Protein AF-A0A1Q4BBD6-F1 (afdb_monomer_lite)

Foldseek 3Di:
DEWEAEQQKIKDFDDDPRDTPWIWMFRFHFNCFFADPQQFTQHHHPLNQLLLVVLPHGHDGRDRDDPVSLLSSLLVSLVLVVQLVPPPDHDPSSCLRIPDPRTPCVDDDQAYEYAADLNCLLVVVDDDDPRTSSNSNSVSNNVVVVVVPHHYDYDPHHNCPQVCLQADKDKDKFALLADWPPLVLPWDFFAAEFEFDAPQADPAGDLQVLLVSLCVSCVVVVNNQQPDHHEYEDEHHDDPDPNSLLSNLNSLCNSNVNNVVVLAEHHYEYCDNCQNVSQCCNCPVVVRPHIYTGTYNDDDDHRWTKTWHRQDPVRNMTIIIIRRHPDDDDPDRDDDDDDDDDDDDDDDDDDDDDDDDD

Radius of gyration: 24.99 Å; chains: 1; bounding box: 58×49×68 Å

Sequence (358 aa):
MNVDIGGGTSKIAVCSAGEVVAMTAIDVGARIVSFDAQGKVVRLEEAGRRFATEVGFDLEIGTVLPEAQRVAMVEAMAGRLFEAMTKATLSPETAALLRLEPLRNDVAPACITFSGGVSEYVYGAQASAFGDLGPLLAQAILRRVEALGIPVERPEQGIRATVVGASQYTIQVSGATIFVAPMETLPLRNLPVIAPDLPLDDEELDRAAIAAAIKTALRRLDLHDGERAVALCYRWAGSATFRRL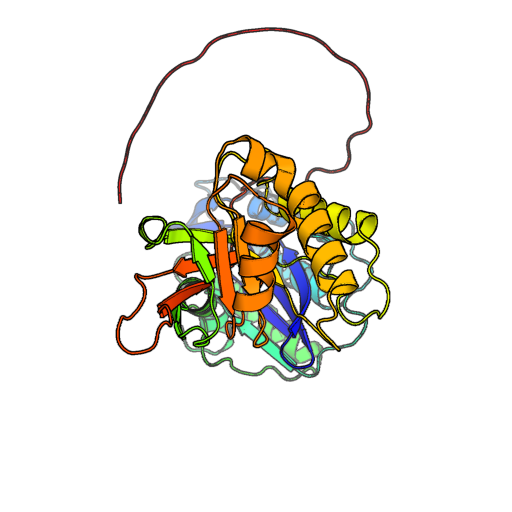DDFCLAVIDGLGAVTGHGHPVILVGEGDIGGLVGIHLREESKLANAVVSIDGIQLKEFDFIDIGAMLETSGAVPVVIKSLVFPTSTALGRANAPLNAPSDTSSLGNIGAKAVV

pLDDT: mean 85.69, std 19.35, range [20.7, 98.62]

Structure (mmCIF, N/CA/C/O backbone):
data_AF-A0A1Q4BBD6-F1
#
_entry.id   AF-A0A1Q4BBD6-F1
#
loop_
_atom_site.group_PDB
_atom_site.id
_atom_site.type_symbol
_atom_site.label_atom_id
_atom_site.label_alt_id
_atom_site.label_comp_id
_atom_site.label_asym_id
_atom_site.label_entity_id
_atom_site.label_seq_id
_atom_site.pdbx_PDB_ins_code
_atom_site.Cartn_x
_atom_site.Cartn_y
_atom_site.Cartn_z
_atom_site.occupancy
_atom_site.B_iso_or_equiv
_atom_site.auth_seq_id
_atom_site.auth_comp_id
_atom_site.auth_asym_id
_atom_site.auth_atom_id
_atom_site.pdbx_PDB_model_num
ATOM 1 N N . MET A 1 1 ? -16.718 2.504 -1.528 1.00 93.56 1 MET A N 1
ATOM 2 C CA . MET A 1 1 ? -15.780 2.909 -0.455 1.00 93.56 1 MET A CA 1
ATOM 3 C C . MET A 1 1 ? -15.536 1.702 0.423 1.00 93.56 1 MET A C 1
ATOM 5 O O . MET A 1 1 ? -16.511 1.082 0.815 1.00 93.56 1 MET A O 1
ATOM 9 N N . ASN A 1 2 ? -14.284 1.376 0.731 1.00 94.62 2 ASN A N 1
ATOM 10 C CA . ASN A 1 2 ? -13.955 0.336 1.700 1.00 94.62 2 ASN A CA 1
ATOM 11 C C . ASN A 1 2 ? -13.516 0.952 3.032 1.00 94.62 2 ASN A C 1
ATOM 13 O O . ASN A 1 2 ? -12.740 1.908 3.041 1.00 94.62 2 ASN A O 1
ATOM 17 N N . VAL A 1 3 ? -13.983 0.382 4.140 1.00 96.06 3 VAL A N 1
ATOM 18 C CA . VAL A 1 3 ? -13.626 0.768 5.507 1.00 96.06 3 VAL A CA 1
ATOM 19 C C . VAL A 1 3 ? -13.058 -0.457 6.225 1.00 96.06 3 VAL A C 1
ATOM 21 O O . VAL A 1 3 ? -13.794 -1.327 6.688 1.00 96.06 3 VAL A O 1
ATOM 24 N N . ASP A 1 4 ? -11.732 -0.540 6.303 1.00 94.38 4 ASP A N 1
ATOM 25 C CA . ASP A 1 4 ? -11.012 -1.613 6.991 1.00 94.38 4 ASP A CA 1
ATOM 26 C C . ASP A 1 4 ? -10.848 -1.280 8.473 1.00 94.38 4 ASP A C 1
ATOM 28 O O . ASP A 1 4 ? -10.048 -0.413 8.822 1.00 94.38 4 ASP A O 1
ATOM 32 N N . ILE A 1 5 ? -11.600 -1.950 9.346 1.00 95.25 5 ILE A N 1
ATOM 33 C CA . ILE A 1 5 ? -11.662 -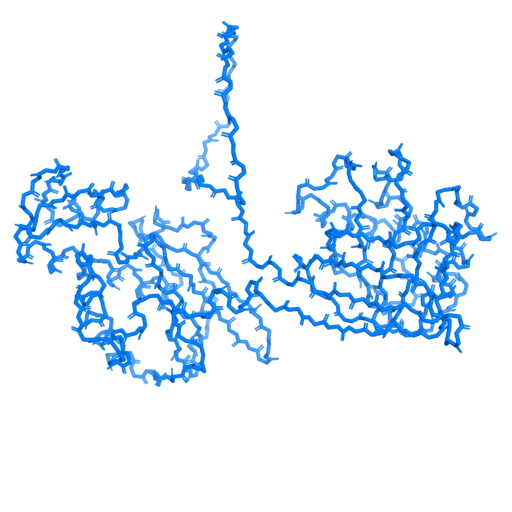1.649 10.779 1.00 95.25 5 ILE A CA 1
ATOM 34 C C . ILE A 1 5 ? -10.887 -2.712 11.556 1.00 95.25 5 ILE A C 1
ATOM 36 O O . ILE A 1 5 ? -11.363 -3.822 11.830 1.00 95.25 5 ILE A O 1
ATOM 40 N N . GLY A 1 6 ? -9.661 -2.345 11.923 1.00 89.06 6 GLY A N 1
ATOM 41 C CA . GLY A 1 6 ? -8.725 -3.202 12.633 1.00 89.06 6 GLY A CA 1
ATOM 42 C C . GLY A 1 6 ? -8.777 -3.059 14.155 1.00 89.06 6 GLY A C 1
ATOM 43 O O . GLY A 1 6 ? -9.727 -2.559 14.758 1.00 89.06 6 GLY A O 1
ATOM 44 N N . GLY A 1 7 ? -7.699 -3.517 14.798 1.00 87.75 7 GLY A N 1
ATOM 45 C CA . GLY A 1 7 ? -7.543 -3.445 16.251 1.00 87.75 7 GLY A CA 1
ATOM 46 C C . GLY A 1 7 ? -7.314 -2.020 16.762 1.00 87.75 7 GLY A C 1
ATOM 47 O O . GLY A 1 7 ? -8.036 -1.575 17.641 1.00 87.75 7 GLY A O 1
ATOM 48 N N . GLY A 1 8 ? -6.331 -1.298 16.225 1.00 86.62 8 GLY A N 1
ATOM 49 C CA . GLY A 1 8 ? -5.996 0.055 16.702 1.00 86.62 8 GLY A CA 1
ATOM 50 C C . GLY A 1 8 ? -6.454 1.193 15.790 1.00 86.62 8 GLY A C 1
ATOM 51 O O . GLY A 1 8 ? -6.530 2.332 16.226 1.00 86.62 8 GLY A O 1
ATOM 52 N N . THR A 1 9 ? -6.725 0.897 14.519 1.00 89.56 9 THR A N 1
ATOM 53 C CA . THR A 1 9 ? -6.999 1.901 13.483 1.00 89.56 9 THR A CA 1
ATOM 54 C C . THR A 1 9 ? -8.004 1.384 12.471 1.00 89.56 9 THR A C 1
ATOM 56 O O . THR A 1 9 ? -8.099 0.173 12.250 1.00 89.56 9 THR A O 1
ATOM 59 N N . SER A 1 10 ? -8.668 2.324 11.805 1.00 94.75 10 SER A N 1
ATOM 60 C CA . SER A 1 10 ? -9.509 2.086 10.642 1.00 94.75 10 SER A CA 1
ATOM 61 C C . SER A 1 10 ? -8.900 2.768 9.423 1.00 94.75 10 SER A C 1
ATOM 63 O O . SER A 1 10 ? -8.431 3.902 9.528 1.00 94.75 10 SER A O 1
ATOM 65 N N . LYS A 1 11 ? -8.877 2.090 8.276 1.00 94.50 11 LYS A N 1
ATOM 66 C CA . LYS A 1 11 ? -8.448 2.663 6.994 1.00 94.50 11 LYS A CA 1
ATOM 67 C C . LYS A 1 11 ? -9.672 2.851 6.121 1.00 94.50 11 LYS A C 1
ATOM 69 O O . LYS A 1 11 ? -10.499 1.950 6.024 1.00 94.50 11 LYS A O 1
ATOM 74 N N . ILE A 1 12 ? -9.777 4.009 5.489 1.00 94.75 12 ILE A N 1
ATOM 75 C CA . ILE A 1 12 ? -10.885 4.338 4.598 1.00 94.75 12 ILE A CA 1
ATOM 76 C C . ILE A 1 12 ? -10.293 4.555 3.214 1.00 94.75 12 ILE A C 1
ATOM 78 O O . ILE A 1 12 ? -9.389 5.373 3.065 1.00 94.75 12 ILE A O 1
ATOM 82 N N . ALA A 1 13 ? -10.794 3.830 2.220 1.00 92.12 13 ALA A N 1
ATOM 83 C CA . ALA A 1 13 ? -10.365 3.933 0.833 1.00 92.12 13 ALA A CA 1
ATOM 84 C C . ALA A 1 13 ? -11.566 4.177 -0.087 1.00 92.12 13 ALA A C 1
ATOM 86 O O . ALA A 1 13 ? -12.580 3.470 -0.038 1.00 92.12 13 ALA A O 1
ATOM 87 N N . VAL A 1 14 ? -11.449 5.171 -0.961 1.00 91.44 14 VAL A N 1
ATOM 88 C CA . VAL A 1 14 ? -12.398 5.426 -2.045 1.00 91.44 14 VAL A CA 1
ATOM 89 C C . VAL A 1 14 ? -11.811 4.835 -3.313 1.00 91.44 14 VAL A C 1
ATOM 91 O O . VAL A 1 14 ? -10.686 5.148 -3.692 1.00 91.44 14 VAL A O 1
ATOM 94 N N . CYS A 1 15 ? -12.575 3.950 -3.945 1.00 87.00 15 CYS A N 1
ATOM 95 C CA . CYS A 1 15 ? -12.187 3.297 -5.185 1.00 87.00 15 CYS A CA 1
ATOM 96 C C . CYS A 1 15 ? -13.113 3.764 -6.306 1.00 87.00 15 CYS A C 1
ATOM 98 O O . CYS A 1 15 ? -14.330 3.811 -6.108 1.00 87.00 15 CYS A O 1
ATOM 100 N N . SER A 1 16 ? -12.544 4.084 -7.465 1.00 85.06 16 SER A N 1
ATOM 101 C CA . SER A 1 16 ? -13.274 4.446 -8.679 1.00 85.06 16 SER A CA 1
ATOM 102 C C . SER A 1 16 ? -12.600 3.787 -9.878 1.00 85.06 16 SER A C 1
ATOM 104 O O . SER A 1 16 ? -11.381 3.837 -9.997 1.00 85.06 16 SER A O 1
ATOM 106 N N . ALA A 1 17 ? -13.385 3.135 -10.739 1.00 81.75 17 ALA A N 1
ATOM 107 C CA . ALA A 1 17 ? -12.895 2.449 -11.942 1.00 81.75 17 ALA A CA 1
ATOM 108 C C . ALA A 1 17 ? -11.720 1.466 -11.707 1.00 81.75 17 ALA A C 1
ATOM 110 O O . ALA A 1 17 ? -10.860 1.313 -12.564 1.00 81.75 17 ALA A O 1
ATOM 111 N N . GLY A 1 18 ? -11.695 0.785 -10.556 1.00 73.44 18 GLY A N 1
ATOM 112 C CA . GLY A 1 18 ? -10.648 -0.187 -10.207 1.00 73.44 18 GLY A CA 1
ATOM 113 C C . GLY A 1 18 ? -9.424 0.401 -9.498 1.00 73.44 18 GLY A C 1
ATOM 114 O O . GLY A 1 18 ? -8.609 -0.365 -8.991 1.00 73.44 18 GLY A O 1
ATOM 115 N N . GLU A 1 19 ? -9.335 1.726 -9.374 1.00 72.38 19 GLU A N 1
ATOM 116 C CA . GLU A 1 19 ? -8.209 2.415 -8.740 1.00 72.38 19 GLU A CA 1
ATOM 117 C C . GLU A 1 19 ? -8.595 3.051 -7.402 1.00 72.38 19 GLU A C 1
ATOM 119 O O . GLU A 1 19 ? -9.736 3.482 -7.200 1.00 72.38 19 GLU A O 1
ATOM 124 N N . VAL A 1 20 ? -7.635 3.132 -6.475 1.00 82.81 20 VAL A N 1
ATOM 125 C CA . VAL A 1 20 ? -7.793 3.866 -5.211 1.00 82.81 20 VAL A CA 1
ATOM 126 C C . VAL A 1 20 ? -7.541 5.346 -5.482 1.00 82.81 20 VAL A C 1
ATOM 128 O O . VAL A 1 20 ? -6.416 5.749 -5.749 1.00 82.81 20 VAL A O 1
ATOM 131 N N . VAL A 1 21 ? -8.591 6.162 -5.400 1.00 85.50 21 VAL A N 1
ATOM 132 C CA . VAL A 1 21 ? -8.531 7.598 -5.737 1.00 85.50 21 VAL A CA 1
ATOM 133 C C . VAL A 1 21 ? -8.370 8.501 -4.515 1.00 85.50 21 VAL A C 1
ATOM 135 O O . VAL A 1 21 ? -7.955 9.649 -4.643 1.00 85.50 21 VAL A O 1
ATOM 138 N N . ALA A 1 22 ? -8.696 7.999 -3.324 1.00 86.88 22 ALA A N 1
ATOM 139 C CA . ALA A 1 22 ? -8.462 8.690 -2.062 1.00 86.88 22 ALA A CA 1
ATOM 140 C C . ALA A 1 22 ? -8.359 7.680 -0.918 1.00 86.88 22 ALA A C 1
ATOM 142 O O . ALA A 1 22 ? -9.040 6.651 -0.922 1.00 86.88 22 ALA A O 1
ATOM 143 N N . MET A 1 23 ? -7.548 7.993 0.089 1.00 92.38 23 MET A N 1
ATOM 144 C CA . MET A 1 23 ? -7.446 7.181 1.295 1.00 92.38 23 MET A CA 1
ATOM 145 C C . MET A 1 23 ? -7.118 8.019 2.525 1.00 92.38 23 MET A C 1
ATOM 147 O O . MET A 1 23 ? -6.455 9.046 2.430 1.00 92.38 23 MET A O 1
ATOM 151 N N . THR A 1 24 ? -7.555 7.549 3.687 1.00 91.44 24 THR A N 1
ATOM 152 C CA . THR A 1 24 ? -7.102 8.061 4.980 1.00 91.44 24 THR A CA 1
ATOM 153 C C . THR A 1 24 ? -7.061 6.938 6.014 1.00 91.44 24 THR A C 1
ATOM 155 O O . THR A 1 24 ? -7.516 5.815 5.770 1.00 91.44 24 THR A O 1
ATOM 158 N N . ALA A 1 25 ? -6.515 7.229 7.188 1.00 92.38 25 ALA A N 1
ATOM 159 C CA . ALA A 1 25 ? -6.500 6.318 8.319 1.00 92.38 25 ALA A CA 1
ATOM 160 C C . ALA A 1 25 ? -6.805 7.085 9.605 1.00 92.38 25 ALA A C 1
ATOM 162 O O . ALA A 1 25 ? -6.307 8.191 9.793 1.00 92.38 25 ALA A O 1
ATOM 163 N N . ILE A 1 26 ? -7.597 6.484 10.489 1.00 95.06 26 ILE A N 1
ATOM 164 C CA . ILE A 1 26 ? -8.052 7.083 11.747 1.00 95.06 26 ILE A CA 1
ATOM 165 C C . ILE A 1 26 ? -7.815 6.123 12.918 1.00 95.06 26 ILE A C 1
ATOM 167 O O . ILE A 1 26 ? -7.971 4.908 12.773 1.00 95.06 26 ILE A O 1
ATOM 171 N N . ASP A 1 27 ? -7.458 6.656 14.086 1.00 93.88 27 ASP A N 1
ATOM 172 C CA . ASP A 1 27 ? -7.258 5.925 15.347 1.00 93.88 27 ASP A CA 1
ATOM 173 C C . ASP A 1 27 ? -8.579 5.464 15.997 1.00 93.88 27 ASP A C 1
ATOM 175 O O . ASP A 1 27 ? -8.893 5.751 17.150 1.00 93.88 27 ASP A O 1
ATOM 179 N N . VAL A 1 28 ? -9.378 4.720 15.233 1.00 96.44 28 VAL A N 1
ATOM 180 C CA . VAL A 1 28 ? -10.589 4.031 15.690 1.00 96.44 28 VAL A CA 1
ATOM 181 C C . VAL A 1 28 ? -10.421 2.544 15.410 1.00 96.44 28 VAL A C 1
ATOM 183 O O . VAL A 1 28 ? -10.215 2.152 14.265 1.00 96.44 28 VAL A O 1
ATOM 186 N N . GLY A 1 29 ? -10.530 1.696 16.429 1.00 94.62 29 GLY A N 1
ATOM 187 C CA . GLY A 1 29 ? -10.436 0.247 16.262 1.00 94.62 29 GLY A CA 1
ATOM 188 C C . GLY A 1 29 ? -10.961 -0.519 17.473 1.00 94.62 29 GLY A C 1
ATOM 189 O O . GLY A 1 29 ? -11.183 0.058 18.534 1.00 94.62 29 GLY A O 1
ATOM 190 N N . ALA A 1 30 ? -11.165 -1.828 17.323 1.00 93.75 30 ALA A N 1
ATOM 191 C CA . ALA A 1 30 ? -11.768 -2.669 18.365 1.00 93.75 30 ALA A CA 1
ATOM 192 C C . ALA A 1 30 ? -10.931 -2.779 19.648 1.00 93.75 30 ALA A C 1
ATOM 194 O O . ALA A 1 30 ? -11.474 -2.879 20.742 1.00 93.75 30 ALA A O 1
ATOM 195 N N . ARG A 1 31 ? -9.605 -2.792 19.510 1.00 93.31 31 ARG A N 1
ATOM 196 C CA . ARG A 1 31 ? -8.625 -3.104 20.561 1.00 93.31 31 ARG A CA 1
ATOM 197 C C . ARG A 1 31 ? -7.897 -1.877 21.095 1.00 93.31 31 ARG A C 1
ATOM 199 O O . ARG A 1 31 ? -6.892 -2.033 21.784 1.00 93.31 31 ARG A O 1
ATOM 206 N N . ILE A 1 32 ? -8.409 -0.672 20.832 1.00 92.88 32 ILE A N 1
ATOM 207 C CA . ILE A 1 32 ? -7.916 0.531 21.521 1.00 92.88 32 ILE A CA 1
ATOM 208 C C . ILE A 1 32 ? -8.132 0.437 23.042 1.00 92.88 32 ILE A C 1
ATOM 210 O O . ILE A 1 32 ? -7.406 1.060 23.811 1.00 92.88 32 ILE A O 1
ATOM 214 N N . VAL A 1 33 ? -9.084 -0.403 23.466 1.00 94.88 33 VAL A N 1
ATOM 215 C CA . VAL A 1 33 ? -9.217 -0.929 24.826 1.00 94.88 33 VAL A CA 1
ATOM 216 C C . VAL A 1 33 ? -9.411 -2.445 24.734 1.00 94.88 33 VAL A C 1
ATOM 218 O O . VAL A 1 33 ? -10.154 -2.925 23.878 1.00 94.88 33 VAL A O 1
ATOM 221 N N . SER A 1 34 ? -8.743 -3.217 25.589 1.00 94.06 34 SER A N 1
ATOM 222 C CA . SER A 1 34 ? -8.975 -4.664 25.733 1.00 94.06 34 SER A CA 1
ATOM 223 C C . SER A 1 34 ? -9.177 -5.035 27.197 1.00 94.06 34 SER A C 1
ATOM 225 O O . SER A 1 34 ? -8.607 -4.395 28.083 1.00 94.06 34 SER A O 1
ATOM 227 N N . PHE A 1 35 ? -9.959 -6.082 27.439 1.00 94.56 35 PHE A N 1
ATOM 228 C CA . PHE A 1 35 ? -10.423 -6.512 28.750 1.00 94.56 35 PHE A CA 1
ATOM 229 C C . PHE A 1 35 ? -10.010 -7.952 29.065 1.00 94.56 35 PHE A C 1
ATOM 231 O O . PHE A 1 35 ? -9.925 -8.790 28.166 1.00 94.56 35 PHE A O 1
ATOM 238 N N . ASP A 1 36 ? -9.805 -8.253 30.346 1.00 92.75 36 ASP A N 1
ATOM 239 C CA . ASP A 1 36 ? -9.768 -9.632 30.835 1.00 92.75 36 ASP A CA 1
ATOM 240 C C . ASP A 1 36 ? -11.181 -10.236 30.967 1.00 92.75 36 ASP A C 1
ATOM 242 O O . ASP A 1 36 ? -12.201 -9.594 30.694 1.00 92.75 36 ASP A O 1
ATOM 246 N N . ALA A 1 37 ? -11.248 -11.492 31.417 1.00 88.81 37 ALA A N 1
ATOM 247 C CA . ALA A 1 37 ? -12.504 -12.208 31.639 1.00 88.81 37 ALA A CA 1
ATOM 248 C C . ALA A 1 37 ? -13.388 -11.577 32.736 1.00 88.81 37 ALA A C 1
ATOM 250 O O . ALA A 1 37 ? -14.585 -11.848 32.788 1.00 88.81 37 ALA A O 1
ATOM 251 N N . GLN A 1 38 ? -12.817 -10.741 33.607 1.00 87.25 38 GLN A N 1
ATOM 252 C CA . GLN A 1 38 ? -13.513 -10.012 34.667 1.00 87.25 38 GLN A CA 1
ATOM 253 C C . GLN A 1 38 ? -13.918 -8.596 34.221 1.00 87.25 38 GLN A C 1
ATOM 255 O O . GLN A 1 38 ? -14.507 -7.847 35.001 1.00 87.25 38 GLN A O 1
ATOM 260 N N . GLY A 1 39 ? -13.627 -8.218 32.972 1.00 88.06 39 GLY A N 1
ATOM 261 C CA . GLY A 1 39 ? -13.950 -6.910 32.418 1.00 88.06 39 GLY A CA 1
ATOM 262 C C . GLY A 1 39 ? -12.990 -5.795 32.835 1.00 88.06 39 GLY A C 1
ATOM 263 O O . GLY A 1 39 ? -13.329 -4.625 32.635 1.00 88.06 39 GLY A O 1
ATOM 264 N N . LYS A 1 40 ? -11.820 -6.122 33.399 1.00 94.19 40 LYS A N 1
ATOM 265 C CA . LYS A 1 40 ? -10.774 -5.138 33.694 1.00 94.19 40 LYS A CA 1
ATOM 266 C C . LYS A 1 40 ? -9.973 -4.814 32.453 1.00 94.19 40 LYS A C 1
ATOM 268 O O . LYS A 1 40 ? -9.628 -5.705 31.686 1.00 94.19 40 LYS A O 1
ATOM 273 N N . VAL A 1 41 ? -9.625 -3.545 32.289 1.00 96.56 41 VAL A N 1
ATOM 274 C CA . VAL A 1 41 ? -8.764 -3.074 31.207 1.00 96.56 41 VAL A CA 1
ATOM 275 C C . VAL A 1 41 ? -7.372 -3.687 31.357 1.00 96.56 41 VAL A C 1
ATOM 277 O O . VAL A 1 41 ? -6.686 -3.433 32.341 1.00 96.56 41 VAL A O 1
ATOM 280 N N . VAL A 1 42 ? -6.934 -4.465 30.372 1.00 95.31 42 VAL A N 1
ATOM 281 C CA . VAL A 1 42 ? -5.580 -5.053 30.316 1.00 95.31 42 VAL A CA 1
ATOM 282 C C . VAL A 1 42 ? -4.696 -4.388 29.269 1.00 95.31 42 VAL A C 1
ATOM 284 O O . VAL A 1 42 ? -3.473 -4.446 29.356 1.00 95.31 42 VAL A O 1
ATOM 287 N N . ARG A 1 43 ? -5.313 -3.734 28.284 1.00 93.44 43 ARG A N 1
ATOM 288 C CA . ARG A 1 43 ? -4.630 -2.951 27.259 1.00 93.44 43 ARG A CA 1
ATOM 289 C C . ARG A 1 43 ? -5.407 -1.671 27.018 1.00 93.44 43 ARG A C 1
ATOM 291 O O . ARG A 1 43 ? -6.632 -1.706 26.915 1.00 93.44 43 ARG A O 1
ATOM 298 N N . LEU A 1 44 ? -4.680 -0.569 26.912 1.00 94.25 44 LEU A N 1
ATOM 299 C CA . LEU A 1 44 ? -5.235 0.750 26.676 1.00 94.25 44 LEU A CA 1
ATOM 300 C C . LEU A 1 44 ? -4.289 1.536 25.773 1.00 94.25 44 LEU A C 1
ATOM 302 O O . LEU A 1 44 ? -3.175 1.860 26.178 1.00 94.25 44 LEU A O 1
ATOM 306 N N . GLU A 1 45 ? -4.740 1.803 24.555 1.00 91.31 45 GLU A N 1
ATOM 307 C CA . GLU A 1 45 ? -4.061 2.683 23.607 1.00 91.31 45 GLU A CA 1
ATOM 308 C C . GLU A 1 45 ? -4.367 4.151 23.924 1.00 91.31 45 GLU A C 1
ATOM 310 O O . GLU A 1 45 ? -5.376 4.469 24.561 1.00 91.31 45 GLU A O 1
ATOM 315 N N . GLU A 1 46 ? -3.546 5.060 23.403 1.00 90.19 46 GLU A N 1
ATOM 316 C CA . GLU A 1 46 ? -3.730 6.504 23.596 1.00 90.19 46 GLU A CA 1
ATOM 317 C C . GLU A 1 46 ? -5.087 6.998 23.075 1.00 90.19 46 GLU A C 1
ATOM 319 O O . GLU A 1 46 ? -5.787 7.759 23.742 1.00 90.19 46 GLU A O 1
ATOM 324 N N . ALA A 1 47 ? -5.525 6.481 21.925 1.00 90.44 47 ALA A N 1
ATOM 325 C CA . ALA A 1 47 ? -6.852 6.767 21.390 1.00 90.44 47 ALA A CA 1
ATOM 326 C C . ALA A 1 47 ? -7.969 6.353 22.363 1.00 90.44 47 ALA A C 1
ATOM 328 O O . ALA A 1 47 ? -8.948 7.076 22.525 1.00 90.44 47 ALA A O 1
ATOM 329 N N . GLY A 1 48 ? -7.802 5.226 23.064 1.00 93.44 48 GLY A N 1
ATOM 330 C CA . GLY A 1 48 ? -8.745 4.772 24.084 1.00 93.44 48 GLY A CA 1
ATOM 331 C C . GLY A 1 48 ? -8.834 5.738 25.268 1.00 93.44 48 GLY A C 1
ATOM 332 O O . GLY A 1 48 ? -9.938 6.026 25.725 1.00 93.44 48 GLY A O 1
ATOM 333 N N . ARG A 1 49 ? -7.699 6.293 25.721 1.00 94.81 49 ARG A N 1
ATOM 334 C CA . ARG A 1 49 ? -7.674 7.335 26.767 1.00 94.81 49 ARG A CA 1
ATOM 335 C C . ARG A 1 49 ? -8.417 8.578 26.314 1.00 94.81 49 ARG A C 1
ATOM 337 O O . ARG A 1 49 ? -9.289 9.068 27.018 1.00 94.81 49 ARG A O 1
ATOM 344 N N . ARG A 1 50 ? -8.123 9.034 25.101 1.00 94.44 50 ARG A N 1
ATOM 345 C CA . ARG A 1 50 ? -8.761 10.208 24.517 1.00 94.44 50 ARG A CA 1
ATOM 346 C C . ARG A 1 50 ? -10.276 10.061 24.408 1.00 94.44 50 ARG A C 1
ATOM 348 O O . ARG A 1 50 ? -10.988 10.982 24.792 1.00 94.44 50 ARG A O 1
ATOM 355 N N . PHE A 1 51 ? -10.766 8.918 23.925 1.00 96.94 51 PHE A N 1
ATOM 356 C CA . PHE A 1 51 ? -12.206 8.666 23.851 1.00 96.94 51 PHE A CA 1
ATOM 357 C C . PHE A 1 51 ? -12.858 8.606 25.229 1.00 96.94 51 PHE A C 1
ATOM 359 O O . PHE A 1 51 ? -13.977 9.085 25.366 1.00 96.94 51 PHE A O 1
ATOM 366 N N . ALA A 1 52 ? -12.179 8.061 26.242 1.00 95.75 52 ALA A N 1
ATOM 367 C CA . ALA A 1 52 ? -12.670 8.079 27.618 1.00 95.75 52 ALA A CA 1
ATOM 368 C C . ALA A 1 52 ? -12.809 9.521 28.138 1.00 95.75 52 ALA A C 1
ATOM 370 O O . ALA A 1 52 ? -13.883 9.911 28.602 1.00 95.75 52 ALA A O 1
ATOM 371 N N . THR A 1 53 ? -11.765 10.340 27.970 1.00 95.19 53 THR A N 1
ATOM 372 C CA . THR A 1 53 ? -11.779 11.750 28.380 1.00 95.19 53 THR A CA 1
ATOM 373 C C . THR A 1 53 ? -12.854 12.541 27.633 1.00 95.19 53 THR A C 1
ATOM 375 O O . THR A 1 53 ? -13.563 13.333 28.249 1.00 95.19 53 THR A O 1
ATOM 378 N N . GLU A 1 54 ? -13.037 12.295 26.330 1.00 94.38 54 GLU A N 1
ATOM 379 C CA . GLU A 1 54 ? -14.086 12.924 25.512 1.00 94.38 54 GLU A CA 1
ATOM 380 C C . GLU A 1 54 ? -15.491 12.661 26.070 1.00 94.38 54 GLU A C 1
ATOM 382 O O . GLU A 1 54 ? -16.332 13.560 26.073 1.00 94.38 54 GLU A O 1
ATOM 387 N N . VAL A 1 55 ? -15.743 11.455 26.585 1.00 95.62 55 VAL A N 1
ATOM 388 C CA . VAL A 1 55 ? -17.038 11.092 27.181 1.00 95.62 55 VAL A CA 1
ATOM 389 C C . VAL A 1 55 ? -17.108 11.347 28.694 1.00 95.62 55 VAL A C 1
ATOM 391 O O . VAL A 1 55 ? -18.107 11.005 29.328 1.00 95.62 55 VAL A O 1
ATOM 394 N N . GLY A 1 56 ? -16.084 11.983 29.272 1.00 95.00 56 GLY A N 1
ATOM 395 C CA . GLY A 1 56 ? -16.117 12.547 30.621 1.00 95.00 56 GLY A CA 1
ATOM 396 C C . GLY A 1 56 ? -15.569 11.660 31.738 1.00 95.00 56 GLY A C 1
ATOM 397 O O . GLY A 1 56 ? -15.981 11.833 32.885 1.00 95.00 56 GLY A O 1
ATOM 398 N N . PHE A 1 57 ? -14.669 10.716 31.447 1.00 94.88 57 PHE A N 1
ATOM 399 C CA . PHE A 1 57 ? -13.972 9.964 32.495 1.00 94.88 57 PHE A CA 1
ATOM 400 C C . PHE A 1 57 ? -12.533 9.602 32.125 1.00 94.88 57 PHE A C 1
ATOM 402 O O . PHE A 1 57 ? -12.173 9.510 30.957 1.00 94.88 57 PHE A O 1
ATOM 409 N N . ASP A 1 58 ? -11.717 9.330 33.140 1.00 93.75 58 ASP A N 1
ATOM 410 C CA . ASP A 1 58 ? -10.357 8.841 32.946 1.00 93.75 58 ASP A CA 1
ATOM 411 C C . ASP A 1 58 ? -10.325 7.314 32.982 1.00 93.75 58 ASP A C 1
ATOM 413 O O . ASP A 1 58 ? -10.972 6.674 33.817 1.00 93.75 58 ASP A O 1
ATOM 417 N N . LEU A 1 59 ? -9.572 6.721 32.056 1.00 93.50 59 LEU A N 1
ATOM 418 C CA . LEU A 1 59 ? -9.434 5.275 31.935 1.00 93.50 59 LEU A CA 1
ATOM 419 C C . LEU A 1 59 ? -7.999 4.848 32.231 1.00 93.50 59 LEU A C 1
ATOM 421 O O . LEU A 1 59 ? -7.043 5.360 31.647 1.00 93.50 59 LEU A O 1
ATOM 425 N N . GLU A 1 60 ? -7.855 3.856 33.105 1.00 94.56 60 GLU A N 1
ATOM 426 C CA . GLU A 1 60 ? -6.563 3.296 33.493 1.00 94.56 60 GLU A CA 1
ATOM 427 C C . GLU A 1 60 ? -6.549 1.771 33.380 1.00 94.56 60 GLU A C 1
ATOM 429 O O . GLU A 1 60 ? -7.570 1.094 33.531 1.00 94.56 60 GLU A O 1
ATOM 434 N N . ILE A 1 61 ? -5.363 1.216 33.131 1.00 95.38 61 ILE A N 1
ATOM 435 C CA . ILE A 1 61 ? -5.155 -0.234 33.119 1.00 95.38 61 ILE A CA 1
ATOM 436 C C . ILE A 1 61 ? -5.433 -0.787 34.524 1.00 95.38 61 ILE A C 1
ATOM 438 O O . ILE A 1 61 ? -5.027 -0.211 35.528 1.00 95.38 61 ILE A O 1
ATOM 442 N N . GLY A 1 62 ? -6.129 -1.920 34.592 1.00 94.31 62 GLY A N 1
ATOM 443 C CA . GLY A 1 62 ? -6.534 -2.596 35.825 1.00 94.31 62 GLY A CA 1
ATOM 444 C C . GLY A 1 62 ? -7.917 -2.193 36.344 1.00 94.31 62 GLY A C 1
ATOM 445 O O . GLY A 1 62 ? -8.460 -2.883 37.212 1.00 94.31 62 GLY A O 1
ATOM 446 N N . THR A 1 63 ? -8.514 -1.129 35.801 1.00 93.56 63 THR A N 1
ATOM 447 C CA . THR A 1 63 ? -9.867 -0.684 36.167 1.00 93.56 63 THR A CA 1
ATOM 448 C C . THR A 1 63 ? -10.938 -1.511 35.458 1.00 93.56 63 THR A C 1
ATOM 450 O O . THR A 1 63 ? -10.751 -1.950 34.324 1.00 93.56 63 THR A O 1
ATOM 453 N N . VAL A 1 64 ? -12.071 -1.750 36.124 1.00 93.62 64 VAL A N 1
ATOM 454 C CA . VAL A 1 64 ? -13.251 -2.341 35.476 1.00 93.62 64 VAL A CA 1
ATOM 455 C C . VAL A 1 64 ? -13.982 -1.227 34.746 1.00 93.62 64 VAL A C 1
ATOM 457 O O . VAL A 1 64 ? -14.417 -0.275 35.386 1.00 93.62 64 VAL A O 1
ATOM 460 N N . LEU A 1 65 ? -14.150 -1.367 33.431 1.00 92.31 65 LEU A N 1
ATOM 461 C CA . LEU A 1 65 ? -14.914 -0.412 32.634 1.00 92.31 65 LEU A CA 1
ATOM 462 C C . LEU A 1 65 ? -16.389 -0.850 32.579 1.00 92.31 65 LEU A C 1
ATOM 464 O O . LEU A 1 65 ? -16.668 -1.885 31.958 1.00 92.31 65 LEU A O 1
ATOM 468 N N . PRO A 1 66 ? -17.335 -0.115 33.195 1.00 92.44 66 PRO A N 1
ATOM 469 C CA . PRO A 1 66 ? -18.761 -0.417 33.141 1.00 92.44 66 PRO A CA 1
ATOM 470 C C . PRO A 1 66 ? -19.307 -0.374 31.714 1.00 92.44 66 PRO A C 1
ATOM 472 O O . PRO A 1 66 ? -18.859 0.412 30.881 1.00 92.44 66 PRO A O 1
ATOM 475 N N . GLU A 1 67 ? -20.330 -1.179 31.439 1.00 91.38 67 GLU A N 1
ATOM 476 C CA . GLU A 1 67 ? -20.921 -1.299 30.102 1.00 91.38 67 GLU A CA 1
ATOM 477 C C . GLU A 1 67 ? -21.422 0.039 29.539 1.00 91.38 67 GLU A C 1
ATOM 479 O O . GLU A 1 67 ? -21.123 0.367 28.395 1.00 91.38 67 GLU A O 1
ATOM 484 N N . ALA A 1 68 ? -22.088 0.862 30.355 1.00 93.94 68 ALA A N 1
ATOM 485 C CA . ALA A 1 68 ? -22.568 2.180 29.932 1.00 93.94 68 ALA A CA 1
ATOM 486 C C . ALA A 1 68 ? -21.431 3.095 29.437 1.00 93.94 68 ALA A C 1
ATOM 488 O O . ALA A 1 68 ? -21.586 3.801 28.442 1.00 93.94 68 ALA A O 1
ATOM 489 N N . GLN A 1 69 ? -20.266 3.039 30.092 1.00 95.50 69 GLN A N 1
ATOM 490 C CA . GLN A 1 69 ? -19.081 3.788 29.676 1.00 95.50 69 GLN A CA 1
ATOM 491 C C . GLN A 1 69 ? -18.478 3.223 28.383 1.00 95.50 69 GLN A C 1
ATOM 493 O O . GLN A 1 69 ? -18.094 3.996 27.508 1.00 95.50 69 GLN A O 1
ATOM 498 N N . ARG A 1 70 ? -18.471 1.891 28.202 1.00 94.94 70 ARG A N 1
ATOM 499 C CA . ARG A 1 70 ? -18.055 1.261 26.931 1.00 94.94 70 ARG A CA 1
ATOM 500 C C . ARG A 1 70 ? -18.929 1.720 25.771 1.00 94.94 70 ARG A C 1
ATOM 502 O O . ARG A 1 70 ? -18.404 2.070 24.720 1.00 94.94 70 ARG A O 1
ATOM 509 N N . VAL A 1 71 ? -20.248 1.726 25.968 1.00 95.94 71 VAL A N 1
ATOM 510 C CA . VAL A 1 71 ? -21.209 2.173 24.953 1.00 95.94 71 VAL A CA 1
ATOM 511 C C . VAL A 1 71 ? -20.975 3.643 24.613 1.00 95.94 71 VAL A C 1
ATOM 513 O O . VAL A 1 71 ? -20.862 3.963 23.435 1.00 95.94 71 VAL A O 1
ATOM 516 N N . ALA A 1 72 ? -20.821 4.520 25.610 1.00 97.12 72 ALA A N 1
ATOM 517 C CA . ALA A 1 72 ? -20.544 5.938 25.374 1.00 97.12 72 ALA A CA 1
ATOM 518 C C . ALA A 1 72 ? -19.263 6.154 24.547 1.00 97.12 72 ALA A C 1
ATOM 520 O O . ALA A 1 72 ? -19.293 6.876 23.550 1.00 97.12 72 ALA A O 1
ATOM 521 N N . MET A 1 73 ? -18.163 5.478 24.905 1.00 96.81 73 MET A N 1
ATOM 522 C CA . MET A 1 73 ? -16.912 5.539 24.137 1.00 96.81 73 MET A CA 1
ATOM 523 C C . MET A 1 73 ? -17.111 5.073 22.694 1.00 96.81 73 MET A C 1
ATOM 525 O O . MET A 1 73 ? -16.678 5.736 21.758 1.00 96.81 73 MET A O 1
ATOM 529 N N . VAL A 1 74 ? -17.787 3.941 22.503 1.00 97.31 74 VAL A N 1
ATOM 530 C CA . VAL A 1 74 ? -18.027 3.365 21.179 1.00 97.31 74 VAL A CA 1
ATOM 531 C C . VAL A 1 74 ? -18.905 4.267 20.306 1.00 97.31 74 VAL A C 1
ATOM 533 O O . VAL A 1 74 ? -18.659 4.389 19.107 1.00 97.31 74 VAL A O 1
ATOM 536 N N . GLU A 1 75 ? -19.903 4.929 20.886 1.00 97.44 75 GLU A N 1
ATOM 537 C CA . GLU A 1 75 ? -20.735 5.903 20.176 1.00 97.44 75 GLU A CA 1
ATOM 538 C C . GLU A 1 75 ? -19.916 7.113 19.701 1.00 97.44 75 GLU A C 1
ATOM 540 O O . GLU A 1 75 ? -20.087 7.557 18.559 1.00 97.44 75 GLU A O 1
ATOM 545 N N . ALA A 1 76 ? -18.983 7.601 20.527 1.00 97.56 76 ALA A N 1
ATOM 546 C CA . ALA A 1 76 ? -18.033 8.639 20.131 1.00 97.56 76 ALA A CA 1
ATOM 547 C C . ALA A 1 76 ? -17.104 8.139 19.011 1.00 97.56 76 ALA A C 1
ATOM 549 O O . ALA A 1 76 ? -17.014 8.774 17.961 1.00 97.56 76 ALA A O 1
ATOM 550 N N . MET A 1 77 ? -16.503 6.953 19.165 1.00 98.00 77 MET A N 1
ATOM 551 C CA . MET A 1 77 ? -15.645 6.319 18.153 1.00 98.00 77 MET A CA 1
ATOM 552 C C . MET A 1 77 ? -16.337 6.195 16.793 1.00 98.00 77 MET A C 1
ATOM 554 O O . MET A 1 77 ? -15.784 6.596 15.768 1.00 98.00 77 MET A O 1
ATOM 558 N N . ALA A 1 78 ? -17.562 5.665 16.778 1.00 97.75 78 ALA A N 1
ATOM 559 C CA . ALA A 1 78 ? -18.349 5.521 15.562 1.00 97.75 78 ALA A CA 1
ATOM 560 C C . ALA A 1 78 ? -18.720 6.892 14.972 1.00 97.75 78 ALA A C 1
ATOM 562 O O . ALA A 1 78 ? -18.701 7.060 13.757 1.00 97.75 78 ALA A O 1
ATOM 563 N N . GLY A 1 79 ? -18.997 7.898 15.809 1.00 97.12 79 GLY A N 1
ATOM 564 C CA . GLY A 1 79 ? -19.196 9.279 15.364 1.00 97.12 79 GLY A CA 1
ATOM 565 C C . GLY A 1 79 ? -17.983 9.845 14.619 1.00 97.12 79 GLY A C 1
ATOM 566 O O . GLY A 1 79 ? -18.136 10.349 13.507 1.00 97.12 79 GLY A O 1
ATOM 567 N N . ARG A 1 80 ? -16.777 9.698 15.187 1.00 97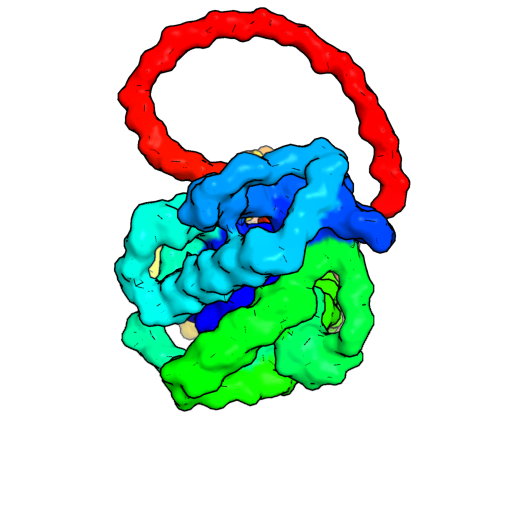.19 80 ARG A N 1
ATOM 568 C CA . ARG A 1 80 ? -15.521 10.168 14.572 1.00 97.19 80 ARG A CA 1
ATOM 569 C C . ARG A 1 80 ? -15.202 9.434 13.272 1.00 97.19 80 ARG A C 1
ATOM 571 O O . ARG A 1 80 ? -14.821 10.069 12.292 1.00 97.19 80 ARG A O 1
ATOM 578 N N . LEU A 1 81 ? -15.421 8.117 13.234 1.00 97.31 81 LEU A N 1
ATOM 579 C CA . LEU A 1 81 ? -15.255 7.319 12.018 1.00 97.31 81 LEU A CA 1
ATOM 580 C C . LEU A 1 81 ? -16.177 7.813 10.894 1.00 97.31 81 LEU A C 1
ATOM 582 O O . LEU A 1 81 ? -15.714 8.054 9.783 1.00 97.31 81 LEU A O 1
ATOM 586 N N . PHE A 1 82 ? -17.464 8.012 11.182 1.00 95.50 82 PHE A N 1
ATOM 587 C CA . PHE A 1 82 ? -18.428 8.466 10.179 1.00 95.50 82 PHE A CA 1
ATOM 588 C C . PHE A 1 82 ? -18.187 9.911 9.744 1.00 95.50 82 PHE A C 1
ATOM 590 O O . PHE A 1 82 ? -18.375 10.228 8.571 1.00 95.50 82 PHE A O 1
ATOM 597 N N . GLU A 1 83 ? -17.729 10.781 10.643 1.00 95.12 83 GLU A N 1
ATOM 598 C CA . GLU A 1 83 ? -17.296 12.124 10.266 1.00 95.12 83 GLU A CA 1
ATOM 599 C C . GLU A 1 83 ? -16.131 12.072 9.267 1.00 95.12 83 GLU A C 1
ATOM 601 O O . GLU A 1 83 ? -16.216 12.712 8.221 1.00 95.12 83 GLU A O 1
ATOM 606 N N . ALA A 1 84 ? -15.112 11.244 9.524 1.00 94.94 84 ALA A N 1
ATOM 607 C CA . ALA A 1 84 ? -13.992 11.038 8.602 1.00 94.94 84 ALA A CA 1
ATOM 608 C C . ALA A 1 84 ? -14.402 10.388 7.268 1.00 94.94 84 ALA A C 1
ATOM 610 O O . ALA A 1 84 ? -13.767 10.629 6.244 1.00 94.94 84 ALA A O 1
ATOM 611 N N . MET A 1 85 ? -15.461 9.574 7.264 1.00 93.81 85 MET A N 1
ATOM 612 C CA . MET A 1 85 ? -16.001 8.976 6.043 1.00 93.81 85 MET A CA 1
ATOM 613 C C . MET A 1 85 ? -16.801 9.969 5.198 1.00 93.81 85 MET A C 1
ATOM 615 O O . MET A 1 85 ? -16.824 9.828 3.982 1.00 93.81 85 MET A O 1
ATOM 619 N N . THR A 1 86 ? -17.510 10.925 5.804 1.00 90.44 86 THR A N 1
ATOM 620 C CA . THR A 1 86 ? -18.608 11.638 5.117 1.00 90.44 86 THR A CA 1
ATOM 621 C C . THR A 1 86 ? -18.440 13.147 5.010 1.00 90.44 86 THR A C 1
ATOM 623 O O . THR A 1 86 ? -19.097 13.752 4.165 1.00 90.44 86 THR A O 1
ATOM 626 N N . LYS A 1 87 ? -17.590 13.779 5.827 1.00 88.31 87 LYS A N 1
ATOM 627 C CA . LYS A 1 87 ? -17.443 15.239 5.829 1.00 88.31 87 LYS A CA 1
ATOM 628 C C . LYS A 1 87 ? -16.151 15.685 5.155 1.00 88.31 87 LYS A C 1
ATOM 630 O O . LYS A 1 87 ? -15.080 15.174 5.453 1.00 88.31 87 LYS A O 1
ATOM 635 N N . ALA A 1 88 ? -16.253 16.728 4.331 1.00 82.25 88 ALA A N 1
ATOM 636 C CA . ALA A 1 88 ? -15.091 17.402 3.748 1.00 82.25 88 ALA A CA 1
ATOM 637 C C . ALA A 1 88 ? -14.295 18.213 4.788 1.00 82.25 88 ALA A C 1
ATOM 639 O O . ALA A 1 88 ? -13.077 18.335 4.698 1.00 82.25 88 ALA A O 1
ATOM 640 N N . THR A 1 89 ? -14.980 18.774 5.790 1.00 88.25 89 THR A N 1
ATOM 641 C CA . THR A 1 89 ? -14.359 19.515 6.894 1.00 88.25 89 THR A CA 1
ATOM 642 C C . THR A 1 89 ? -14.596 18.767 8.194 1.00 88.25 89 THR A C 1
ATOM 644 O O . THR A 1 89 ? -15.739 18.565 8.607 1.00 88.25 89 THR A O 1
ATOM 647 N N . LEU A 1 90 ? -13.502 18.352 8.825 1.00 93.31 90 LEU A N 1
ATOM 648 C CA . LEU A 1 90 ? -13.518 17.574 10.058 1.00 93.31 90 LEU A CA 1
ATOM 649 C C . LEU A 1 90 ? -13.474 18.497 11.272 1.00 93.31 90 LEU A C 1
ATOM 651 O O . LEU A 1 90 ? -12.827 19.546 11.240 1.00 93.31 90 LEU A O 1
ATOM 655 N N . SER A 1 91 ? -14.119 18.085 12.363 1.00 94.94 91 SER A N 1
ATOM 656 C CA . SER A 1 91 ? -13.920 18.748 13.650 1.00 94.94 91 SER A CA 1
ATOM 657 C C . SER A 1 91 ? -12.460 18.594 14.125 1.00 94.94 91 SER A C 1
ATOM 659 O O . SER A 1 91 ? -11.791 17.628 13.733 1.00 94.94 91 SER A O 1
ATOM 661 N N . PRO A 1 92 ? -11.949 19.491 14.993 1.00 93.75 92 PRO A N 1
ATOM 662 C CA . PRO A 1 92 ? -10.595 19.377 15.546 1.00 93.75 92 PRO A CA 1
ATOM 663 C C . PRO A 1 92 ? -10.338 18.028 16.228 1.00 93.75 92 PRO A C 1
ATOM 665 O O . PRO A 1 92 ? -9.259 17.447 16.107 1.00 93.75 92 PRO A O 1
ATOM 668 N N . GLU A 1 93 ? -11.356 17.494 16.900 1.00 93.19 93 GLU A N 1
ATOM 669 C CA . GLU A 1 93 ? -11.295 16.210 17.590 1.00 93.19 93 GLU A CA 1
ATOM 670 C C . GLU A 1 93 ? -11.181 15.042 16.603 1.00 93.19 93 GLU A C 1
ATOM 672 O O . GLU A 1 93 ? -10.433 14.105 16.862 1.00 93.19 93 GLU A O 1
ATOM 677 N N . THR A 1 94 ? -11.857 15.091 15.455 1.00 95.19 94 THR A N 1
ATOM 678 C CA . THR A 1 94 ? -11.713 14.056 14.419 1.00 95.19 94 THR A CA 1
ATOM 679 C C . THR A 1 94 ? -10.394 14.199 13.668 1.00 95.19 94 THR A C 1
ATOM 681 O O . THR A 1 94 ? -9.692 13.210 13.468 1.00 95.19 94 THR A O 1
ATOM 684 N N . ALA A 1 95 ? -10.006 15.426 13.307 1.00 93.31 95 ALA A N 1
ATOM 685 C CA . ALA A 1 95 ? -8.764 15.697 12.586 1.00 93.31 95 ALA A CA 1
ATOM 686 C C . ALA A 1 95 ? -7.535 15.200 13.360 1.00 93.31 95 ALA A C 1
ATOM 688 O O . ALA A 1 95 ? -6.650 14.575 12.785 1.00 93.31 95 ALA A O 1
ATOM 689 N N . ALA A 1 96 ? -7.509 15.396 14.679 1.00 91.94 96 ALA A N 1
ATOM 690 C CA . ALA A 1 96 ? -6.396 14.943 15.507 1.00 91.94 96 ALA A CA 1
ATOM 691 C C . ALA A 1 96 ? -6.379 13.421 15.773 1.00 91.94 96 ALA A C 1
ATOM 693 O O . ALA A 1 96 ? -5.488 12.960 16.480 1.00 91.94 96 ALA A O 1
ATOM 694 N N . LEU A 1 97 ? -7.349 12.645 15.272 1.00 93.19 97 LEU A N 1
ATOM 695 C CA . LEU A 1 97 ? -7.307 11.173 15.250 1.00 93.19 97 LEU A CA 1
ATOM 696 C C . LEU A 1 97 ? -6.799 10.621 13.909 1.00 93.19 97 LEU A C 1
ATOM 698 O O . LEU A 1 97 ? -6.624 9.407 13.780 1.00 93.19 97 LEU A O 1
ATOM 702 N N . LEU A 1 98 ? -6.616 11.472 12.895 1.00 91.31 98 LEU A N 1
ATOM 703 C CA . LEU A 1 98 ? -6.134 11.034 11.595 1.00 91.31 98 LEU A CA 1
ATOM 704 C C . LEU A 1 98 ? -4.628 10.769 11.612 1.00 91.31 98 LEU A C 1
ATOM 706 O O . LEU A 1 98 ? -3.839 11.523 12.180 1.00 91.31 98 LEU A O 1
ATOM 710 N N . ARG A 1 99 ? -4.234 9.700 10.921 1.00 85.44 99 ARG A N 1
ATOM 711 C CA . ARG A 1 99 ? -2.834 9.346 10.647 1.00 85.44 99 ARG A CA 1
ATOM 712 C C . ARG A 1 99 ? -2.359 9.784 9.268 1.00 85.44 99 ARG A C 1
ATOM 714 O O . ARG A 1 99 ? -1.160 9.816 9.024 1.00 85.44 99 ARG A O 1
ATOM 721 N N . LEU A 1 100 ? -3.297 10.058 8.371 1.00 85.25 100 LEU A N 1
ATOM 722 C CA . LEU A 1 100 ? -3.062 10.526 7.012 1.00 85.25 100 LEU A CA 1
ATOM 723 C C . LEU A 1 100 ? -3.864 11.806 6.792 1.00 85.25 100 LEU A C 1
ATOM 725 O O . LEU A 1 100 ? -4.679 12.188 7.632 1.00 85.25 100 LEU A O 1
ATOM 729 N N . GLU A 1 101 ? -3.655 12.456 5.655 1.00 85.25 101 GLU A N 1
ATOM 730 C CA . GLU A 1 101 ? -4.472 13.601 5.268 1.00 85.25 101 GLU A CA 1
ATOM 731 C C . GLU A 1 101 ? -5.974 13.244 5.275 1.00 85.25 101 GLU A C 1
ATOM 733 O O . GLU A 1 101 ? -6.340 12.079 5.058 1.00 85.25 101 GLU A O 1
ATOM 738 N N . PRO A 1 102 ? -6.862 14.216 5.561 1.00 89.50 102 PRO A N 1
ATOM 739 C CA . PRO A 1 102 ? -8.302 14.003 5.494 1.00 89.50 102 PRO A CA 1
ATOM 740 C C . PRO A 1 102 ? -8.735 13.406 4.157 1.00 89.50 102 PRO A C 1
ATOM 742 O O . PRO A 1 102 ? -8.224 13.767 3.096 1.00 89.50 102 PRO A O 1
ATOM 745 N N . LEU A 1 103 ? -9.718 12.507 4.208 1.00 89.75 103 LEU A N 1
ATOM 746 C CA . LEU A 1 103 ? -10.256 11.895 3.004 1.00 89.75 103 LEU A CA 1
ATOM 747 C C . LEU A 1 103 ? -10.917 12.961 2.122 1.00 89.75 103 LEU A C 1
ATOM 749 O O . LEU A 1 103 ? -11.862 13.629 2.539 1.00 89.75 103 LEU A O 1
ATOM 753 N N . ARG A 1 104 ? -10.465 13.071 0.873 1.00 82.94 104 ARG A N 1
ATOM 754 C CA . ARG A 1 104 ? -11.157 13.860 -0.150 1.00 82.94 104 ARG A CA 1
ATOM 755 C C . ARG A 1 104 ? -12.374 13.073 -0.628 1.00 82.94 104 ARG A C 1
ATOM 757 O O . ARG A 1 104 ? -12.253 12.210 -1.492 1.00 82.94 104 ARG A O 1
ATOM 764 N N . ASN A 1 105 ? -13.527 13.315 -0.008 1.00 72.88 105 ASN A N 1
ATOM 765 C CA . ASN A 1 105 ? -14.777 12.624 -0.325 1.00 72.88 105 ASN A CA 1
ATOM 766 C C . ASN A 1 105 ? -15.789 13.570 -0.983 1.00 72.88 105 ASN A C 1
ATOM 768 O O . ASN A 1 105 ? -16.867 13.825 -0.452 1.00 72.88 105 ASN A O 1
ATOM 772 N N . ASP A 1 106 ? -15.411 14.114 -2.140 1.00 76.81 106 ASP A N 1
ATOM 773 C CA . ASP A 1 106 ? -16.214 15.104 -2.871 1.00 76.81 106 ASP A CA 1
ATOM 774 C C . ASP A 1 106 ? -17.496 14.497 -3.478 1.00 76.81 106 ASP A C 1
ATOM 776 O O . ASP A 1 106 ? -18.434 15.216 -3.823 1.00 76.81 106 ASP A O 1
ATOM 780 N N . VAL A 1 107 ? -17.553 13.166 -3.599 1.00 81.56 107 VAL A N 1
ATOM 781 C CA . VAL A 1 107 ? -18.673 12.417 -4.180 1.00 81.56 107 VAL A CA 1
ATOM 782 C C . VAL A 1 107 ? -19.072 11.288 -3.237 1.00 81.56 107 VAL A C 1
ATOM 784 O O . VAL A 1 107 ? -18.235 10.485 -2.830 1.00 81.56 107 VAL A O 1
ATOM 787 N N . ALA A 1 108 ? -20.366 11.187 -2.926 1.00 85.69 108 ALA A N 1
ATOM 788 C CA . ALA A 1 108 ? -20.880 10.085 -2.122 1.00 85.69 108 ALA A CA 1
ATOM 789 C C . ALA A 1 108 ? -20.620 8.733 -2.821 1.00 85.69 108 ALA A C 1
ATOM 791 O O . ALA A 1 108 ? -20.903 8.595 -4.015 1.00 85.69 108 ALA A O 1
ATOM 792 N N . PRO A 1 109 ? -20.097 7.719 -2.110 1.00 90.94 109 PRO A N 1
ATOM 793 C CA . PRO A 1 109 ? -19.803 6.432 -2.723 1.00 90.94 109 PRO A CA 1
ATOM 794 C C . PRO A 1 109 ? -21.091 5.685 -3.093 1.00 90.94 109 PRO A C 1
ATOM 796 O O . PRO A 1 109 ? -22.066 5.707 -2.347 1.00 90.94 109 PRO A O 1
ATOM 799 N N . ALA A 1 110 ? -21.063 4.954 -4.212 1.00 92.81 110 ALA A N 1
ATOM 800 C CA . ALA A 1 110 ? -22.192 4.126 -4.652 1.00 92.81 110 ALA A CA 1
ATOM 801 C C . ALA A 1 110 ? -22.505 2.963 -3.689 1.00 92.81 110 ALA A C 1
ATOM 803 O O . ALA A 1 110 ? -23.652 2.541 -3.579 1.00 92.81 110 ALA A O 1
ATOM 804 N N . CYS A 1 111 ? -21.489 2.458 -2.986 1.00 94.38 111 CYS A N 1
ATOM 805 C CA . CYS A 1 111 ? -21.631 1.472 -1.921 1.00 94.38 111 CYS A CA 1
ATOM 806 C C . CYS A 1 111 ? -20.518 1.620 -0.874 1.00 94.38 111 CYS A C 1
ATOM 808 O O . CYS A 1 111 ? -19.448 2.192 -1.141 1.00 94.38 111 CYS A O 1
ATOM 810 N N . ILE A 1 112 ? -20.760 1.071 0.313 1.00 95.44 112 ILE A N 1
ATOM 811 C CA . ILE A 1 112 ? -19.774 0.920 1.382 1.00 95.44 112 ILE A CA 1
ATOM 812 C C . ILE A 1 112 ? -19.518 -0.571 1.601 1.00 95.44 112 ILE A C 1
ATOM 814 O O . ILE A 1 112 ? -20.447 -1.366 1.680 1.00 95.44 112 ILE A O 1
ATOM 818 N N . THR A 1 113 ? -18.257 -0.949 1.739 1.00 95.19 113 THR A N 1
ATOM 819 C CA . THR A 1 113 ? -17.843 -2.261 2.234 1.00 95.19 113 THR A CA 1
ATOM 820 C C . THR A 1 113 ? -17.056 -2.065 3.520 1.00 95.19 113 THR A C 1
ATOM 822 O O . THR A 1 113 ? -16.294 -1.110 3.661 1.00 95.19 113 THR A O 1
ATOM 825 N N . PHE A 1 114 ? -17.223 -2.980 4.463 1.00 95.56 114 PHE A N 1
ATOM 826 C CA . PHE A 1 114 ? -16.394 -3.094 5.659 1.00 95.56 114 PHE A CA 1
ATOM 827 C C . PHE A 1 114 ? -15.469 -4.302 5.552 1.00 95.56 114 PHE A C 1
ATOM 829 O O . PHE A 1 114 ? -15.905 -5.370 5.122 1.00 95.56 114 PHE A O 1
ATOM 836 N N . SER A 1 115 ? -14.226 -4.150 5.997 1.00 92.06 115 SER A N 1
ATOM 837 C CA . SER A 1 115 ? -13.255 -5.239 6.142 1.00 92.06 115 SER A CA 1
ATOM 838 C C . SER A 1 115 ? -12.571 -5.179 7.515 1.00 92.06 115 SER A C 1
ATOM 840 O O . SER A 1 115 ? -12.904 -4.333 8.351 1.00 92.06 115 SER A O 1
ATOM 842 N N . GLY A 1 116 ? -11.650 -6.104 7.784 1.00 89.25 116 GLY A N 1
ATOM 843 C CA . GLY A 1 116 ? -10.926 -6.148 9.057 1.00 89.25 116 GLY A CA 1
ATOM 844 C C . GLY A 1 116 ? -11.697 -6.860 10.167 1.00 89.25 116 GLY A C 1
ATOM 845 O O . GLY A 1 116 ? -12.779 -7.407 9.956 1.00 89.25 116 GLY A O 1
ATOM 846 N N . GLY A 1 117 ? -11.126 -6.896 11.370 1.00 88.94 117 GLY A N 1
ATOM 847 C CA . GLY A 1 117 ? -11.652 -7.716 12.468 1.00 88.94 117 GLY A CA 1
ATOM 848 C C . GLY A 1 117 ? -13.067 -7.345 12.910 1.00 88.94 117 GLY A C 1
ATOM 849 O O . GLY A 1 117 ? -13.832 -8.222 13.299 1.00 88.94 117 GLY A O 1
ATOM 850 N N . VAL A 1 118 ? -13.442 -6.067 12.812 1.00 93.50 118 VAL A N 1
ATOM 851 C CA . VAL A 1 118 ? -14.792 -5.621 13.196 1.00 93.50 118 VAL A CA 1
ATOM 852 C C . VAL A 1 118 ? -15.838 -5.995 12.146 1.00 93.50 118 VAL A C 1
ATOM 854 O O . VAL A 1 118 ? -17.000 -6.200 12.496 1.00 93.50 118 VAL A O 1
ATOM 857 N N . SER A 1 119 ? -15.439 -6.159 10.880 1.00 93.12 119 SER A N 1
ATOM 858 C CA . SER A 1 119 ? -16.366 -6.519 9.801 1.00 93.12 119 SER A CA 1
ATOM 859 C C . SER A 1 119 ? -17.040 -7.880 10.008 1.00 93.12 119 SER A C 1
ATOM 861 O O . SER A 1 119 ? -18.187 -8.061 9.609 1.00 93.12 119 SER A O 1
ATOM 863 N N . GLU A 1 120 ? -16.392 -8.805 10.721 1.00 91.56 120 GLU A N 1
ATOM 864 C CA . GLU A 1 120 ? -16.973 -10.112 11.051 1.00 91.56 120 GLU A CA 1
ATOM 865 C C . GLU A 1 120 ? -18.235 -9.982 11.916 1.00 91.56 120 GLU A C 1
ATOM 867 O O . GLU A 1 120 ? -19.166 -10.773 11.778 1.00 91.56 120 GLU A O 1
ATOM 872 N N . TYR A 1 121 ? -18.306 -8.958 12.770 1.00 93.19 121 TYR A N 1
ATOM 873 C CA . TYR A 1 121 ? -19.510 -8.647 13.541 1.00 93.19 121 TYR A CA 1
ATOM 874 C C . TYR A 1 121 ? -20.528 -7.854 12.713 1.00 93.19 121 TYR A C 1
ATOM 876 O O . TYR A 1 121 ? -21.726 -8.075 12.863 1.00 93.19 121 TYR A O 1
ATOM 884 N N . VAL A 1 122 ? -20.069 -6.967 11.818 1.00 92.44 122 VAL A N 1
ATOM 885 C CA . VAL A 1 122 ? -20.942 -6.193 10.911 1.00 92.44 122 VAL A CA 1
ATOM 886 C C . VAL A 1 122 ? -21.762 -7.126 10.016 1.00 92.44 122 VAL A C 1
ATOM 888 O O . VAL A 1 122 ? -22.961 -6.921 9.860 1.00 92.44 122 VAL A O 1
ATOM 891 N N . TYR A 1 123 ? -21.149 -8.183 9.477 1.00 92.06 123 TYR A N 1
ATOM 892 C CA . TYR A 1 123 ? -21.836 -9.165 8.625 1.00 92.06 123 TYR A CA 1
ATOM 893 C C . TYR A 1 123 ? -22.389 -10.380 9.383 1.00 92.06 123 TYR A C 1
ATOM 895 O O . TYR A 1 123 ? -22.818 -11.346 8.751 1.00 92.06 123 TYR A O 1
ATOM 903 N N . GLY A 1 124 ? -22.345 -10.376 10.719 1.00 88.06 124 GLY A N 1
ATOM 904 C CA . GLY A 1 124 ? -22.853 -11.475 11.547 1.00 88.06 124 GLY A CA 1
ATOM 905 C C . GLY A 1 124 ? -22.109 -12.809 11.387 1.00 88.06 124 GLY A C 1
ATOM 906 O O . GLY A 1 124 ? -22.657 -13.853 11.729 1.00 88.06 124 GLY A O 1
ATOM 907 N N . ALA A 1 125 ? -20.877 -12.800 10.870 1.00 82.50 125 ALA A N 1
ATOM 908 C CA . ALA A 1 125 ? -20.025 -13.985 10.762 1.00 82.50 125 ALA A CA 1
ATOM 909 C C . ALA A 1 125 ? -19.429 -14.406 12.118 1.00 82.50 125 ALA A C 1
ATOM 911 O O . ALA A 1 125 ? -19.102 -15.576 12.309 1.00 82.50 125 ALA A O 1
ATOM 912 N N . GLN A 1 126 ? -19.327 -13.468 13.065 1.00 85.31 126 GLN A N 1
ATOM 913 C CA . GLN A 1 126 ? -18.812 -13.704 14.408 1.00 85.31 126 GLN A CA 1
ATOM 914 C C . GLN A 1 126 ? -19.815 -13.270 15.480 1.00 85.31 126 GLN A C 1
ATOM 916 O O . GLN A 1 126 ? -20.244 -12.120 15.520 1.00 85.31 126 GLN A O 1
ATOM 921 N N . ALA A 1 127 ? -20.146 -14.191 16.391 1.00 78.50 127 ALA A N 1
ATOM 922 C CA . ALA A 1 127 ? -21.074 -13.941 17.498 1.00 78.50 127 ALA A CA 1
ATOM 923 C C . ALA A 1 127 ? -20.374 -13.740 18.855 1.00 78.50 127 ALA A C 1
ATOM 925 O O . ALA A 1 127 ? -20.920 -13.089 19.744 1.00 78.50 127 ALA A O 1
ATOM 926 N N . SER A 1 128 ? -19.174 -14.299 19.043 1.00 84.25 128 SER A N 1
ATOM 927 C CA . SER A 1 128 ? -18.464 -14.244 20.327 1.00 84.25 128 SER A CA 1
ATOM 928 C C . SER A 1 128 ? -17.561 -13.019 20.426 1.00 84.25 128 SER A C 1
ATOM 930 O O . SER A 1 128 ? -16.790 -12.744 19.509 1.00 84.25 128 SER A O 1
ATOM 932 N N . ALA A 1 129 ? -17.612 -12.328 21.565 1.00 82.62 129 ALA A N 1
ATOM 933 C CA . ALA A 1 129 ? -16.699 -11.237 21.890 1.00 82.62 129 ALA A CA 1
ATOM 934 C C . ALA A 1 129 ? -15.309 -11.765 22.286 1.00 82.62 129 ALA A C 1
ATOM 936 O O . ALA A 1 129 ? -15.200 -12.785 22.966 1.00 82.62 129 ALA A O 1
ATOM 937 N N . PHE A 1 130 ? -14.250 -11.030 21.935 1.00 86.38 130 PHE A N 1
ATOM 938 C CA . PHE A 1 130 ? -12.857 -11.380 22.257 1.00 86.38 130 PHE A CA 1
ATOM 939 C C . PHE A 1 130 ? -12.236 -10.475 23.329 1.00 86.38 130 PHE A C 1
ATOM 941 O O . PHE A 1 130 ? -11.040 -10.197 23.297 1.00 86.38 130 PHE A O 1
ATOM 948 N N . GLY A 1 131 ? -13.052 -9.994 24.272 1.00 89.25 131 GLY A N 1
ATOM 949 C CA . GLY A 1 131 ? -12.578 -9.072 25.307 1.00 89.25 131 GLY A CA 1
ATOM 950 C C . GLY A 1 131 ? -12.125 -7.729 24.729 1.00 89.25 131 GLY A C 1
ATOM 951 O O . GLY A 1 131 ? -11.179 -7.133 25.226 1.00 89.25 131 GLY A O 1
ATOM 952 N N . ASP A 1 132 ? -12.771 -7.246 23.672 1.00 93.50 132 ASP A N 1
ATOM 953 C CA . ASP A 1 132 ? -12.487 -5.953 23.049 1.00 93.50 132 ASP A CA 1
ATOM 954 C C . ASP A 1 132 ? -13.790 -5.197 22.735 1.00 93.50 132 ASP A C 1
ATOM 956 O O . ASP A 1 132 ? -14.890 -5.662 23.052 1.00 93.50 132 ASP A O 1
ATOM 960 N N . LEU A 1 133 ? -13.680 -3.994 22.169 1.00 95.25 133 LEU A N 1
ATOM 961 C CA . LEU A 1 133 ? -14.828 -3.152 21.816 1.00 95.25 133 LEU A CA 1
ATOM 962 C C . LEU A 1 133 ? -15.466 -3.535 20.469 1.00 95.25 133 LEU A C 1
ATOM 964 O O . LEU A 1 133 ? -16.425 -2.888 20.052 1.00 95.25 133 LEU A O 1
ATOM 968 N N . GLY A 1 134 ? -14.966 -4.568 19.781 1.00 95.00 134 GLY A N 1
ATOM 969 C CA . GLY A 1 134 ? -15.362 -4.928 18.416 1.00 95.00 134 GLY A CA 1
ATOM 970 C C . GLY A 1 134 ? -16.869 -5.136 18.219 1.00 95.00 134 GLY A C 1
ATOM 971 O O . GLY A 1 134 ? -17.438 -4.477 17.347 1.00 95.00 134 GLY A O 1
ATOM 972 N N . PRO A 1 135 ? -17.544 -5.976 19.030 1.00 94.81 135 PRO A N 1
ATOM 973 C CA . PRO A 1 135 ? -18.984 -6.203 18.898 1.00 94.81 135 PRO A CA 1
ATOM 974 C C . PRO A 1 135 ? -19.817 -4.926 19.074 1.00 94.81 135 PRO A C 1
ATOM 976 O O . PRO A 1 135 ? -20.728 -4.666 18.290 1.00 94.81 135 PRO A O 1
ATOM 979 N N . LEU A 1 136 ? -19.490 -4.107 20.082 1.00 95.75 136 LEU A N 1
ATOM 980 C CA . LEU A 1 136 ? -20.193 -2.847 20.341 1.00 95.75 136 LEU A CA 1
ATOM 981 C C . LEU A 1 136 ? -19.964 -1.857 19.194 1.00 95.75 136 LEU A C 1
ATOM 983 O O . LEU A 1 136 ? -20.907 -1.208 18.740 1.00 95.75 136 LEU A O 1
ATOM 987 N N . LEU A 1 137 ? -18.723 -1.765 18.705 1.00 97.19 137 LEU A N 1
ATOM 988 C CA . LEU A 1 137 ? -18.357 -0.885 17.600 1.00 97.19 137 LEU A CA 1
ATOM 989 C C . LEU A 1 137 ? -19.101 -1.257 16.318 1.00 97.19 137 LEU A C 1
ATOM 991 O O . LEU A 1 137 ? -19.660 -0.376 15.670 1.00 97.19 137 LEU A O 1
ATOM 995 N N . ALA A 1 138 ? -19.196 -2.547 15.994 1.00 95.88 138 ALA A N 1
ATOM 996 C CA . ALA A 1 138 ? -19.970 -3.015 14.848 1.00 95.88 138 ALA A CA 1
ATOM 997 C C . ALA A 1 138 ? -21.455 -2.635 14.943 1.00 95.88 138 ALA A C 1
ATOM 999 O O . ALA A 1 138 ? -22.025 -2.156 13.966 1.00 95.88 138 ALA A O 1
ATOM 1000 N N . GLN A 1 139 ? -22.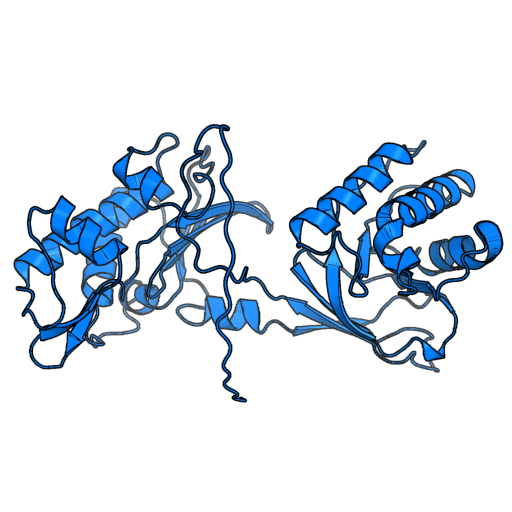075 -2.771 16.119 1.00 94.44 139 GLN A N 1
ATOM 1001 C CA . GLN A 1 139 ? -23.470 -2.359 16.318 1.00 94.44 139 GLN A CA 1
ATOM 1002 C C . GLN A 1 139 ? -23.661 -0.847 16.130 1.00 94.44 139 GLN A C 1
ATOM 1004 O O . GLN A 1 139 ? -24.628 -0.419 15.501 1.00 94.44 139 GLN A O 1
ATOM 1009 N N . ALA A 1 140 ? -22.741 -0.030 16.652 1.00 96.44 140 ALA A N 1
ATOM 1010 C CA . ALA A 1 140 ? -22.792 1.422 16.485 1.00 96.44 140 ALA A CA 1
ATOM 1011 C C . ALA A 1 140 ? -22.578 1.858 15.024 1.00 96.44 140 ALA A C 1
ATOM 1013 O O . ALA A 1 140 ? -23.179 2.846 14.588 1.00 96.44 140 ALA A O 1
ATOM 1014 N N . ILE A 1 141 ? -21.761 1.114 14.269 1.00 96.06 141 ILE A N 1
ATOM 1015 C CA . ILE A 1 141 ? -21.558 1.296 12.826 1.00 96.06 141 ILE A CA 1
ATOM 1016 C C . ILE A 1 141 ? -22.825 0.942 12.051 1.00 96.06 141 ILE A C 1
ATOM 1018 O O . ILE A 1 141 ? -23.266 1.754 11.244 1.00 96.06 141 ILE A O 1
ATOM 1022 N N . LEU A 1 142 ? -23.435 -0.218 12.317 1.00 93.06 142 LEU A N 1
ATOM 1023 C CA . LEU A 1 142 ? -24.661 -0.658 11.641 1.00 93.06 142 LEU A CA 1
ATOM 1024 C C . LEU A 1 142 ? -25.786 0.377 11.788 1.00 93.06 142 LEU A C 1
ATOM 1026 O O . LEU A 1 142 ? -26.357 0.806 10.791 1.00 93.06 142 LEU A O 1
ATOM 1030 N N . ARG A 1 143 ? -26.015 0.889 13.006 1.00 92.56 143 ARG A N 1
ATOM 1031 C CA . ARG A 1 143 ? -27.015 1.949 13.244 1.00 92.56 143 ARG A CA 1
ATOM 1032 C C . ARG A 1 143 ? -26.764 3.214 12.416 1.00 92.56 143 ARG A C 1
ATOM 1034 O O . ARG A 1 143 ? -27.704 3.850 11.949 1.00 92.56 143 ARG A O 1
ATOM 1041 N N . ARG A 1 144 ? -25.500 3.617 12.261 1.00 93.44 144 ARG A N 1
ATOM 1042 C CA . ARG A 1 144 ? -25.134 4.834 11.518 1.00 93.44 144 ARG A CA 1
ATOM 1043 C C . ARG A 1 144 ? -25.162 4.625 10.012 1.00 93.44 144 ARG A C 1
ATOM 1045 O O . ARG A 1 144 ? -25.533 5.545 9.293 1.00 93.44 144 ARG A O 1
ATOM 1052 N N . VAL A 1 145 ? -24.781 3.444 9.531 1.00 91.38 145 VAL A N 1
ATOM 1053 C CA . VAL A 1 145 ? -24.772 3.153 8.093 1.00 91.38 145 VAL A CA 1
ATOM 1054 C C . VAL A 1 145 ? -26.194 3.057 7.544 1.00 91.38 145 VAL A C 1
ATOM 1056 O O . VAL A 1 145 ? -26.455 3.589 6.469 1.00 91.38 145 VAL A O 1
ATOM 1059 N N . GLU A 1 146 ? -27.131 2.506 8.325 1.00 88.19 146 GLU A N 1
ATOM 1060 C CA . GLU A 1 146 ? -28.563 2.534 8.006 1.00 88.19 146 GLU A CA 1
ATOM 1061 C C . GLU A 1 146 ? -29.067 3.973 7.818 1.00 88.19 146 GLU A C 1
ATOM 1063 O O . GLU A 1 146 ? -29.812 4.254 6.881 1.00 88.19 146 GLU A O 1
ATOM 1068 N N . ALA A 1 147 ? -28.596 4.911 8.647 1.00 87.50 147 ALA A N 1
ATOM 1069 C CA . ALA A 1 147 ? -28.965 6.322 8.551 1.00 87.50 147 ALA A CA 1
ATOM 1070 C C . ALA A 1 147 ? -28.356 7.052 7.334 1.00 87.50 147 ALA A C 1
ATOM 1072 O O . ALA A 1 147 ? -28.889 8.082 6.927 1.00 87.50 147 ALA A O 1
ATOM 1073 N N . LEU A 1 148 ? -27.263 6.545 6.744 1.00 86.38 148 LEU A N 1
ATOM 1074 C CA . LEU A 1 148 ? -26.650 7.139 5.547 1.00 86.38 148 LEU A CA 1
ATOM 1075 C C . LEU A 1 148 ? -27.409 6.814 4.254 1.00 86.38 148 LEU A C 1
ATOM 1077 O O . LEU A 1 148 ? -27.229 7.516 3.262 1.00 86.38 148 LEU A O 1
ATOM 1081 N N . GLY A 1 149 ? -28.213 5.746 4.234 1.00 86.94 149 GLY A N 1
ATOM 1082 C CA . GLY A 1 149 ? -28.932 5.307 3.033 1.00 86.94 149 GLY A CA 1
ATOM 1083 C C . GLY A 1 149 ? -28.032 4.812 1.890 1.00 86.94 149 GLY A C 1
ATOM 1084 O O . GLY A 1 149 ? -28.508 4.647 0.769 1.00 86.94 149 GLY A O 1
ATOM 1085 N N . ILE A 1 150 ? -26.742 4.579 2.153 1.00 89.69 150 ILE A N 1
ATOM 1086 C CA . ILE A 1 150 ? -25.789 4.042 1.176 1.00 89.69 150 ILE A CA 1
ATOM 1087 C C . ILE A 1 150 ? -25.782 2.510 1.295 1.00 89.69 150 ILE A C 1
ATOM 1089 O O . ILE A 1 150 ? -25.635 2.005 2.411 1.00 89.69 150 ILE A O 1
ATOM 1093 N N . PRO A 1 151 ? -25.905 1.758 0.185 1.00 92.56 151 PRO A N 1
ATOM 1094 C CA . PRO A 1 151 ? -25.853 0.300 0.211 1.00 92.56 151 PRO A CA 1
ATOM 1095 C C . PRO A 1 151 ? -24.570 -0.228 0.856 1.00 92.56 151 PRO A C 1
ATOM 1097 O O . PRO A 1 151 ? -23.467 0.212 0.512 1.00 92.56 151 PRO A O 1
ATOM 1100 N N . VAL A 1 152 ? -24.718 -1.192 1.767 1.00 93.81 152 VAL A N 1
ATOM 1101 C CA . VAL A 1 152 ? -23.592 -1.935 2.339 1.00 93.81 152 VAL A CA 1
ATOM 1102 C C . VAL A 1 152 ? -23.458 -3.265 1.617 1.00 93.81 152 VAL A C 1
ATOM 1104 O O . VAL A 1 152 ? -24.349 -4.107 1.691 1.00 93.81 152 VAL A O 1
ATOM 1107 N N . GLU A 1 153 ? -22.330 -3.448 0.945 1.00 92.12 153 GLU A N 1
ATOM 1108 C CA . GLU A 1 153 ? -22.005 -4.667 0.210 1.00 92.12 153 GLU A CA 1
ATOM 1109 C C . GLU A 1 153 ? -21.051 -5.542 1.024 1.00 92.12 153 GLU A C 1
ATOM 1111 O O . GLU A 1 153 ? -20.223 -5.046 1.794 1.00 92.12 153 GLU A O 1
ATOM 1116 N N . ARG A 1 154 ? -21.143 -6.864 0.845 1.00 87.69 154 ARG A N 1
ATOM 1117 C CA . ARG A 1 154 ? -20.242 -7.812 1.510 1.00 87.69 154 ARG A CA 1
ATOM 1118 C C . ARG A 1 154 ? -19.040 -8.114 0.606 1.00 87.69 154 ARG A C 1
ATOM 1120 O O . ARG A 1 154 ? -19.236 -8.707 -0.454 1.00 87.69 154 ARG A O 1
ATOM 1127 N N . PRO A 1 155 ? -17.803 -7.771 1.008 1.00 83.06 155 PRO A N 1
ATOM 1128 C CA . PRO A 1 155 ? -16.617 -8.132 0.245 1.00 83.06 155 PRO A CA 1
ATOM 1129 C C . PRO A 1 155 ? -16.327 -9.633 0.363 1.00 83.06 155 PRO A C 1
ATOM 1131 O O . PRO A 1 155 ? -16.703 -10.286 1.339 1.00 83.06 155 PRO A O 1
ATOM 1134 N N . GLU A 1 156 ? -15.597 -10.172 -0.615 1.00 74.94 156 GLU A N 1
ATOM 1135 C CA . GLU A 1 156 ? -15.163 -11.576 -0.621 1.00 74.94 156 GLU A CA 1
ATOM 1136 C C . GLU A 1 156 ? -14.226 -11.895 0.558 1.00 74.94 156 GLU A C 1
ATOM 1138 O O . GLU A 1 156 ? -14.286 -12.976 1.143 1.00 74.94 156 GLU A O 1
ATOM 1143 N N . GLN A 1 157 ? -13.387 -10.928 0.943 1.00 76.69 157 GLN A N 1
ATOM 1144 C CA . GLN A 1 157 ? -12.437 -11.046 2.045 1.00 76.69 157 GLN A CA 1
ATOM 1145 C C . GLN A 1 157 ? -12.826 -10.078 3.176 1.00 76.69 157 GLN A C 1
ATOM 1147 O O . GLN A 1 157 ? -12.809 -8.865 2.986 1.00 76.69 157 GLN A O 1
ATOM 1152 N N . GLY A 1 158 ? -13.178 -10.612 4.351 1.00 82.50 158 GLY A N 1
ATOM 1153 C CA . GLY A 1 158 ? -13.510 -9.844 5.565 1.00 82.50 158 GLY A CA 1
ATOM 1154 C C . GLY A 1 158 ? -12.271 -9.509 6.402 1.00 82.50 158 GLY A C 1
ATOM 1155 O O . GLY A 1 158 ? -11.398 -8.753 5.972 1.00 82.50 158 GLY A O 1
ATOM 1156 N N . ILE A 1 159 ? -12.128 -10.131 7.576 1.00 80.31 159 ILE A N 1
ATOM 1157 C CA . ILE A 1 159 ? -10.943 -10.009 8.453 1.00 80.31 159 ILE A CA 1
ATOM 1158 C C . ILE A 1 159 ? -9.620 -10.331 7.746 1.00 80.31 159 ILE A C 1
ATOM 1160 O O . ILE A 1 159 ? -8.557 -9.863 8.147 1.00 80.31 159 ILE A O 1
ATOM 1164 N N . ARG A 1 160 ? -9.680 -11.128 6.676 1.00 75.19 160 ARG A N 1
ATOM 1165 C CA . ARG A 1 160 ? -8.515 -11.540 5.892 1.00 75.19 160 ARG A CA 1
ATOM 1166 C C . ARG A 1 160 ? -8.114 -10.538 4.818 1.00 75.19 160 ARG A C 1
ATOM 1168 O O . ARG A 1 160 ? -7.043 -10.729 4.263 1.00 75.19 160 ARG A O 1
ATOM 1175 N N . ALA A 1 161 ? -8.895 -9.492 4.534 1.00 71.31 161 ALA A N 1
ATOM 1176 C CA . ALA A 1 161 ? -8.593 -8.535 3.462 1.00 71.31 161 ALA A CA 1
ATOM 1177 C C . ALA A 1 161 ? -7.166 -7.978 3.563 1.00 71.31 161 ALA A C 1
ATOM 1179 O O . ALA A 1 161 ? -6.418 -7.999 2.592 1.00 71.31 161 ALA A O 1
ATOM 1180 N N . THR A 1 162 ? -6.766 -7.581 4.770 1.00 65.50 162 THR A N 1
ATOM 1181 C CA . THR A 1 162 ? -5.436 -7.059 5.091 1.00 65.50 162 THR A CA 1
ATOM 1182 C C . THR A 1 162 ? -4.330 -8.087 4.816 1.00 65.50 162 THR A C 1
ATOM 1184 O O . THR A 1 162 ? -3.312 -7.759 4.219 1.00 65.50 162 THR A O 1
ATOM 1187 N N . VAL A 1 163 ? -4.534 -9.349 5.215 1.00 61.56 163 VAL A N 1
ATOM 1188 C CA . VAL A 1 163 ? -3.547 -10.429 5.021 1.00 61.56 163 VAL A CA 1
ATOM 1189 C C . VAL A 1 163 ? -3.497 -10.874 3.566 1.00 61.56 163 VAL A C 1
ATOM 1191 O O . VAL A 1 163 ? -2.413 -11.106 3.050 1.00 61.56 163 VAL A O 1
ATOM 1194 N N . VAL A 1 164 ? -4.644 -10.974 2.895 1.00 62.12 164 VAL A N 1
ATOM 1195 C CA . VAL A 1 164 ? -4.734 -11.335 1.477 1.00 62.12 164 VAL A CA 1
ATOM 1196 C C . VAL A 1 164 ? -4.072 -10.260 0.630 1.00 62.12 164 VAL A C 1
ATOM 1198 O O . VAL A 1 164 ? -3.216 -10.603 -0.171 1.00 62.12 164 VAL A O 1
ATOM 1201 N N . GLY A 1 165 ? -4.373 -8.979 0.861 1.00 59.34 165 GLY A N 1
ATOM 1202 C CA . GLY A 1 165 ? -3.703 -7.874 0.172 1.00 59.34 165 GLY A CA 1
ATOM 1203 C C . GLY A 1 165 ? -2.187 -7.879 0.383 1.00 59.34 165 GLY A C 1
ATOM 1204 O O . GLY A 1 165 ? -1.446 -7.613 -0.551 1.00 59.34 165 GLY A O 1
ATOM 1205 N N . ALA A 1 166 ? -1.724 -8.262 1.575 1.00 55.91 166 ALA A N 1
ATOM 1206 C CA . ALA A 1 166 ? -0.299 -8.382 1.891 1.00 55.91 166 ALA A CA 1
ATOM 1207 C C . ALA A 1 166 ? 0.368 -9.685 1.413 1.00 55.91 166 ALA A C 1
ATOM 1209 O O . ALA A 1 166 ? 1.592 -9.783 1.415 1.00 55.91 166 ALA A O 1
ATOM 1210 N N . SER A 1 167 ? -0.424 -10.701 1.061 1.00 52.31 167 SER A N 1
ATOM 1211 C CA . SER A 1 167 ? 0.041 -12.031 0.633 1.00 52.31 167 SER A CA 1
ATOM 1212 C C . SER A 1 167 ? -0.273 -12.299 -0.839 1.00 52.31 167 SER A C 1
ATOM 1214 O O . SER A 1 167 ? -0.211 -13.446 -1.286 1.00 52.31 167 SER A O 1
ATOM 1216 N N . GLN A 1 168 ? -0.652 -11.265 -1.594 1.00 56.97 168 GLN A N 1
ATOM 1217 C CA . GLN A 1 168 ? -0.858 -11.378 -3.027 1.00 56.97 168 GLN A CA 1
ATOM 1218 C C . GLN A 1 168 ? 0.504 -11.482 -3.707 1.00 56.97 168 GLN A C 1
ATOM 1220 O O . GLN A 1 168 ? 1.247 -10.508 -3.831 1.00 56.97 168 GLN A O 1
ATOM 1225 N N . TYR A 1 169 ? 0.811 -12.705 -4.138 1.00 59.97 169 TYR A N 1
ATOM 1226 C CA . TYR A 1 169 ? 1.886 -12.977 -5.072 1.00 59.97 169 TYR A CA 1
ATOM 1227 C C . TYR A 1 169 ? 1.285 -13.199 -6.448 1.00 59.97 169 TYR A C 1
ATOM 1229 O O . TYR A 1 169 ? 0.541 -14.160 -6.649 1.00 59.97 169 TYR A O 1
ATOM 1237 N N . THR A 1 170 ? 1.616 -12.329 -7.395 1.00 72.88 170 THR A N 1
ATOM 1238 C CA . THR A 1 170 ? 1.306 -12.578 -8.805 1.00 72.88 170 THR A CA 1
ATOM 1239 C C . THR A 1 170 ? 2.596 -12.957 -9.506 1.00 72.88 170 THR A C 1
ATOM 1241 O O . THR A 1 170 ? 3.597 -12.254 -9.393 1.00 72.88 170 THR A O 1
ATOM 1244 N N . ILE A 1 171 ? 2.586 -14.086 -10.213 1.00 81.69 171 ILE A N 1
ATOM 1245 C CA . ILE A 1 171 ? 3.692 -14.465 -11.090 1.00 81.69 171 ILE A CA 1
ATOM 1246 C C . ILE A 1 171 ? 3.345 -13.959 -12.483 1.00 81.69 171 ILE A C 1
ATOM 1248 O O . ILE A 1 171 ? 2.339 -14.370 -13.059 1.00 81.69 171 ILE A O 1
ATOM 1252 N N . GLN A 1 172 ? 4.180 -13.073 -13.006 1.00 86.69 172 GLN A N 1
ATOM 1253 C CA . GLN A 1 172 ? 4.153 -12.652 -14.399 1.00 86.69 172 GLN A CA 1
ATOM 1254 C C . GLN A 1 172 ? 5.416 -13.172 -15.098 1.00 86.69 172 GLN A C 1
ATOM 1256 O O . GLN A 1 172 ? 6.398 -13.552 -14.455 1.00 86.69 172 GLN A O 1
ATOM 1261 N N . VAL A 1 173 ? 5.385 -13.233 -16.422 1.00 89.94 173 VAL A N 1
ATOM 1262 C CA . VAL A 1 173 ? 6.547 -13.573 -17.250 1.00 89.94 173 VAL A CA 1
ATOM 1263 C C . VAL A 1 173 ? 6.811 -12.363 -18.125 1.00 89.94 173 VAL A C 1
ATOM 1265 O O . VAL A 1 173 ? 5.861 -11.824 -18.689 1.00 89.94 173 VAL A O 1
ATOM 1268 N N . SER A 1 174 ? 8.066 -11.920 -18.200 1.00 91.31 174 SER A N 1
ATOM 1269 C CA . SER A 1 174 ? 8.415 -10.771 -19.038 1.00 91.31 174 SER A CA 1
ATOM 1270 C C . SER A 1 174 ? 8.140 -11.050 -20.517 1.00 91.31 174 SER A C 1
ATOM 1272 O O . SER A 1 174 ? 7.970 -12.204 -20.928 1.00 91.31 174 SER A O 1
ATOM 1274 N N . GLY A 1 175 ? 8.200 -10.004 -21.341 1.00 85.12 175 GLY A N 1
ATOM 1275 C CA . GLY A 1 175 ? 8.368 -10.169 -22.779 1.00 85.12 175 GLY A CA 1
ATOM 1276 C C . GLY A 1 175 ? 9.660 -10.919 -23.133 1.00 85.12 175 GLY A C 1
ATOM 1277 O O . GLY A 1 175 ? 10.489 -11.248 -22.275 1.00 85.12 175 GLY A O 1
ATOM 1278 N N . ALA A 1 176 ? 9.814 -11.226 -24.421 1.00 81.31 176 ALA A N 1
ATOM 1279 C CA . AL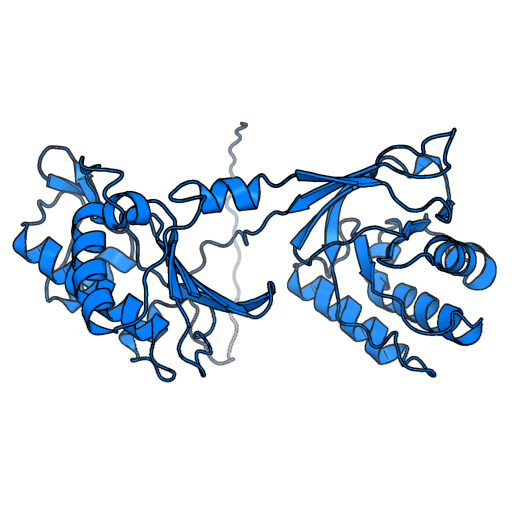A A 1 176 ? 11.013 -11.876 -24.968 1.00 81.31 176 ALA A CA 1
ATOM 1280 C C . ALA A 1 176 ? 12.090 -10.862 -25.401 1.00 81.31 176 ALA A C 1
ATOM 1282 O O . ALA A 1 176 ? 13.228 -11.221 -25.690 1.00 81.31 176 ALA A O 1
ATOM 1283 N N . THR A 1 177 ? 11.720 -9.591 -25.458 1.00 87.69 177 THR A N 1
ATOM 1284 C CA . THR A 1 177 ? 12.487 -8.447 -25.949 1.00 87.69 177 THR A CA 1
ATOM 1285 C C . THR A 1 177 ? 13.137 -7.711 -24.788 1.00 87.69 177 THR A C 1
ATOM 1287 O O . THR A 1 177 ? 13.130 -6.494 -24.751 1.00 87.69 177 THR A O 1
ATOM 1290 N N . ILE A 1 178 ? 13.730 -8.435 -23.838 1.00 95.62 178 ILE A N 1
ATOM 1291 C CA . ILE A 1 178 ? 14.386 -7.849 -22.662 1.00 95.62 178 ILE A CA 1
ATOM 1292 C C . ILE A 1 178 ? 15.895 -7.686 -22.867 1.00 95.62 178 ILE A C 1
ATOM 1294 O O . ILE A 1 178 ? 16.490 -8.268 -23.774 1.00 95.62 178 ILE A O 1
ATOM 1298 N N . PHE A 1 179 ? 16.539 -6.922 -21.988 1.00 97.38 179 PHE A N 1
ATOM 1299 C CA . PHE A 1 179 ? 17.985 -6.739 -21.980 1.00 97.38 179 PHE A CA 1
ATOM 1300 C C . PHE A 1 179 ? 18.563 -6.916 -20.578 1.00 97.38 179 PHE A C 1
ATOM 1302 O O . PHE A 1 179 ? 18.124 -6.283 -19.618 1.00 97.38 179 PHE A O 1
ATOM 1309 N N . VAL A 1 180 ? 19.594 -7.751 -20.466 1.00 97.19 180 VAL A N 1
ATOM 1310 C CA . VAL A 1 180 ? 20.297 -8.015 -19.209 1.00 97.19 180 VAL A CA 1
ATOM 1311 C C . VAL A 1 180 ? 21.795 -8.028 -19.486 1.00 97.19 180 VAL A C 1
ATOM 1313 O O . VAL A 1 180 ? 22.274 -8.834 -20.282 1.00 97.19 180 VAL A O 1
ATOM 1316 N N . ALA A 1 181 ? 22.547 -7.146 -18.829 1.00 96.31 181 ALA A N 1
ATOM 1317 C CA . ALA A 1 181 ? 23.999 -7.113 -18.937 1.00 96.31 181 ALA A CA 1
ATOM 1318 C C . ALA A 1 181 ? 24.656 -6.622 -17.633 1.00 96.31 181 ALA A C 1
ATOM 1320 O O . ALA A 1 181 ? 24.408 -5.488 -17.225 1.00 96.31 181 ALA A O 1
ATOM 1321 N N . PRO A 1 182 ? 25.552 -7.405 -17.009 1.00 96.31 182 PRO A N 1
ATOM 1322 C CA . PRO A 1 182 ? 25.915 -8.778 -17.354 1.00 96.31 182 PRO A CA 1
ATOM 1323 C C . PRO A 1 182 ? 24.830 -9.780 -16.904 1.00 96.31 182 PRO A C 1
ATOM 1325 O O . PRO A 1 182 ? 24.025 -9.476 -16.020 1.00 96.31 182 PRO A O 1
ATOM 1328 N N . MET A 1 183 ? 24.785 -10.967 -17.518 1.00 92.56 183 MET A N 1
ATOM 1329 C CA . MET A 1 183 ? 23.730 -11.970 -17.279 1.00 92.56 183 MET A CA 1
ATOM 1330 C C . MET A 1 183 ? 23.700 -12.482 -15.833 1.00 92.56 183 MET A C 1
ATOM 1332 O O . MET A 1 183 ? 22.638 -12.808 -15.306 1.00 92.56 183 MET A O 1
ATOM 1336 N N . GLU A 1 184 ? 24.852 -12.478 -15.165 1.00 95.12 184 GLU A N 1
ATOM 1337 C CA . GLU A 1 184 ? 25.048 -12.902 -13.776 1.00 95.12 184 GLU A CA 1
ATOM 1338 C C . GLU A 1 184 ? 24.391 -11.952 -12.760 1.00 95.12 184 GLU A C 1
ATOM 1340 O O . GLU A 1 184 ? 24.347 -12.257 -11.570 1.00 95.12 184 GLU A O 1
ATOM 1345 N N . THR A 1 185 ? 23.864 -10.808 -13.215 1.00 96.56 185 THR A N 1
ATOM 1346 C CA . THR A 1 185 ? 23.062 -9.899 -12.379 1.00 96.56 185 THR A CA 1
ATOM 1347 C C . THR A 1 185 ? 21.767 -10.564 -11.909 1.00 96.56 185 THR A C 1
ATOM 1349 O O . THR A 1 185 ? 21.242 -10.211 -10.855 1.00 96.56 185 THR A O 1
ATOM 1352 N N . LEU A 1 186 ? 21.241 -11.526 -12.675 1.00 96.38 186 LEU A N 1
ATOM 1353 C CA . LEU A 1 186 ? 20.067 -12.307 -12.299 1.00 96.38 186 LEU A CA 1
ATOM 1354 C C . LEU A 1 186 ? 20.469 -13.607 -11.579 1.00 96.38 186 LEU A C 1
ATOM 1356 O O . LEU A 1 186 ? 21.462 -14.233 -11.953 1.00 96.38 186 LEU A O 1
ATOM 1360 N N . PRO A 1 187 ? 19.675 -14.081 -10.599 1.00 97.06 187 PRO A N 1
ATOM 1361 C CA . PRO A 1 187 ? 18.382 -13.548 -10.164 1.00 97.06 187 PRO A CA 1
ATOM 1362 C C . PRO A 1 187 ? 18.495 -12.402 -9.146 1.00 97.06 187 PRO A C 1
ATOM 1364 O O . PRO A 1 187 ? 19.390 -12.381 -8.304 1.00 97.06 187 PRO A O 1
ATOM 1367 N N . LEU A 1 188 ? 17.506 -11.508 -9.152 1.00 97.06 188 LEU A N 1
ATOM 1368 C CA . LEU A 1 188 ? 17.350 -10.435 -8.169 1.00 97.06 188 LEU A CA 1
ATOM 1369 C C . LEU A 1 188 ? 16.172 -10.733 -7.242 1.00 97.06 188 LEU A C 1
ATOM 1371 O O . LEU A 1 188 ? 15.161 -11.293 -7.664 1.00 97.06 188 LEU A O 1
ATOM 1375 N N . ARG A 1 189 ? 16.290 -10.367 -5.964 1.00 94.25 189 ARG A N 1
ATOM 1376 C CA . ARG A 1 189 ? 15.253 -10.631 -4.960 1.00 94.25 189 ARG A CA 1
ATOM 1377 C C . ARG A 1 189 ? 14.939 -9.398 -4.134 1.00 94.25 189 ARG A C 1
ATOM 1379 O O . ARG A 1 189 ? 15.840 -8.666 -3.737 1.00 94.25 189 ARG A O 1
ATOM 1386 N N . ASN A 1 190 ? 13.666 -9.264 -3.791 1.00 91.25 190 ASN A N 1
ATOM 1387 C CA . ASN A 1 190 ? 13.126 -8.283 -2.866 1.00 91.25 190 ASN A CA 1
ATOM 1388 C C . ASN A 1 190 ? 13.474 -6.838 -3.257 1.00 91.25 190 ASN A C 1
ATOM 1390 O O . ASN A 1 190 ? 13.874 -6.026 -2.413 1.00 91.25 190 ASN A O 1
ATOM 1394 N N . LEU A 1 191 ? 13.349 -6.540 -4.550 1.00 94.81 191 LEU A N 1
ATOM 1395 C CA . LEU A 1 191 ? 13.559 -5.208 -5.097 1.00 94.81 191 LEU A CA 1
ATOM 1396 C C . LEU A 1 191 ? 12.326 -4.347 -4.811 1.00 94.81 191 LEU A C 1
ATOM 1398 O O . LEU A 1 191 ? 11.246 -4.723 -5.262 1.00 94.81 191 LEU A O 1
ATOM 1402 N N . PRO A 1 192 ? 12.451 -3.220 -4.093 1.00 93.94 192 PRO A N 1
ATOM 1403 C CA . PRO A 1 192 ? 11.356 -2.269 -3.980 1.00 93.94 192 PRO A CA 1
ATOM 1404 C C . PRO A 1 192 ? 11.081 -1.640 -5.350 1.00 93.94 192 PRO A C 1
ATOM 1406 O O . PRO A 1 192 ? 12.017 -1.383 -6.115 1.00 93.94 192 PRO A O 1
ATOM 1409 N N . VAL A 1 193 ? 9.810 -1.387 -5.647 1.00 94.31 193 VAL A N 1
ATOM 1410 C CA . VAL A 1 193 ? 9.371 -0.768 -6.900 1.00 94.31 193 VAL A CA 1
ATOM 1411 C C . VAL A 1 193 ? 9.019 0.698 -6.667 1.00 94.31 193 VAL A C 1
ATOM 1413 O O . VAL A 1 193 ? 8.180 1.016 -5.823 1.00 94.31 193 VAL A O 1
ATOM 1416 N N . ILE A 1 194 ? 9.618 1.585 -7.464 1.00 94.88 194 ILE A N 1
ATOM 1417 C CA . ILE A 1 194 ? 9.125 2.953 -7.659 1.00 94.88 194 ILE A CA 1
ATOM 1418 C C . ILE A 1 194 ? 8.349 3.024 -8.975 1.00 94.88 194 ILE A C 1
ATOM 1420 O O . ILE A 1 194 ? 8.784 2.473 -9.984 1.00 94.88 194 ILE A O 1
ATOM 1424 N N . ALA A 1 195 ? 7.223 3.730 -8.972 1.00 93.56 195 ALA A N 1
ATOM 1425 C CA . ALA A 1 195 ? 6.420 3.985 -10.167 1.00 93.56 195 ALA A CA 1
ATOM 1426 C C . ALA A 1 195 ? 6.106 5.492 -10.254 1.00 93.56 195 ALA A C 1
ATOM 1428 O O . ALA A 1 195 ? 5.021 5.923 -9.859 1.00 93.56 195 ALA A O 1
ATOM 1429 N N . PRO A 1 196 ? 7.084 6.333 -10.649 1.00 93.69 196 PRO A N 1
ATOM 1430 C CA . PRO A 1 196 ? 6.828 7.747 -10.891 1.00 93.69 196 PRO A CA 1
ATOM 1431 C C . PRO A 1 196 ? 5.862 7.922 -12.068 1.00 93.69 196 PRO A C 1
ATOM 1433 O O . PRO A 1 196 ? 5.900 7.158 -13.030 1.00 93.69 196 PRO A O 1
ATOM 1436 N N . ASP A 1 197 ? 5.038 8.964 -12.003 1.00 91.31 197 ASP A N 1
ATOM 1437 C CA . ASP A 1 197 ? 4.251 9.414 -13.151 1.00 91.31 197 ASP A CA 1
ATOM 1438 C C . ASP A 1 197 ? 5.182 10.156 -14.120 1.00 91.31 197 ASP A C 1
ATOM 1440 O O . ASP A 1 197 ? 5.814 11.147 -13.738 1.00 91.31 197 ASP A O 1
ATOM 1444 N N . LEU A 1 198 ? 5.344 9.621 -15.331 1.00 94.62 198 LEU A N 1
ATOM 1445 C CA . LEU A 1 198 ? 6.304 10.101 -16.325 1.00 94.62 198 LEU A CA 1
ATOM 1446 C C . LEU A 1 198 ? 5.568 10.462 -17.625 1.00 94.62 198 LEU A C 1
ATOM 1448 O O . LEU A 1 198 ? 4.839 9.613 -18.141 1.00 94.62 198 LEU A O 1
ATOM 1452 N N . PRO A 1 199 ? 5.807 11.652 -18.209 1.00 92.56 199 PRO A N 1
ATOM 1453 C CA . PRO A 1 199 ? 5.165 12.094 -19.450 1.00 92.56 199 PRO A CA 1
ATOM 1454 C C . PRO A 1 199 ? 5.811 11.428 -20.680 1.00 92.56 199 PRO A C 1
ATOM 1456 O O . PRO A 1 199 ? 6.466 12.069 -21.496 1.00 92.56 199 PRO A O 1
ATOM 1459 N N . LEU A 1 200 ? 5.716 10.098 -20.776 1.00 93.94 200 LEU A N 1
ATOM 1460 C CA . LEU A 1 200 ? 6.329 9.299 -21.849 1.00 93.94 200 LEU A CA 1
ATOM 1461 C C . LEU A 1 200 ? 5.418 9.123 -23.069 1.00 93.94 200 LEU A C 1
ATOM 1463 O O . LEU A 1 200 ? 5.719 8.312 -23.943 1.00 93.94 200 LEU A O 1
ATOM 1467 N N . ASP A 1 201 ? 4.305 9.842 -23.142 1.00 93.06 201 ASP A N 1
ATOM 1468 C CA . ASP A 1 201 ? 3.440 9.978 -24.313 1.00 93.06 201 ASP A CA 1
ATOM 1469 C C . ASP A 1 201 ? 3.779 11.208 -25.170 1.00 93.06 201 ASP A C 1
ATOM 1471 O O . ASP A 1 201 ? 3.467 11.212 -26.362 1.00 93.06 201 ASP A O 1
ATOM 1475 N N . ASP A 1 202 ? 4.506 12.181 -24.616 1.00 92.25 202 ASP A N 1
ATOM 1476 C CA . ASP A 1 202 ? 4.945 13.386 -25.325 1.00 92.25 202 ASP A CA 1
ATOM 1477 C C . ASP A 1 202 ? 5.964 13.084 -26.440 1.00 92.25 202 ASP A C 1
ATOM 1479 O O . ASP A 1 202 ? 6.849 12.229 -26.304 1.00 92.25 202 ASP A O 1
ATOM 1483 N N . GLU A 1 203 ? 5.880 13.815 -27.559 1.00 90.12 203 GLU A N 1
ATOM 1484 C CA . GLU A 1 203 ? 6.848 13.702 -28.663 1.00 90.12 203 GLU A CA 1
ATOM 1485 C C . GLU A 1 203 ? 8.255 14.164 -28.252 1.00 90.12 203 GLU A C 1
ATOM 1487 O O . GLU A 1 203 ? 9.247 13.536 -28.635 1.00 90.12 203 GLU A O 1
ATOM 1492 N N . GLU A 1 204 ? 8.341 15.231 -27.452 1.00 93.94 204 GLU A N 1
ATOM 1493 C CA . GLU A 1 204 ? 9.582 15.757 -26.883 1.00 93.94 204 GLU A CA 1
ATOM 1494 C C . GLU A 1 204 ? 9.587 15.549 -25.368 1.00 93.94 204 GLU A C 1
ATOM 1496 O O . GLU A 1 204 ? 8.740 16.086 -24.660 1.00 93.94 204 GLU A O 1
ATOM 1501 N N . LEU A 1 205 ? 10.553 14.777 -24.866 1.00 96.69 205 LEU A N 1
ATOM 1502 C CA . LEU A 1 205 ? 10.625 14.442 -23.447 1.00 96.69 205 LEU A CA 1
ATOM 1503 C C . LEU A 1 205 ? 11.447 15.483 -22.676 1.00 96.69 205 LEU A C 1
ATOM 1505 O O . LEU A 1 205 ? 12.606 15.751 -23.008 1.00 96.69 205 LEU A O 1
ATOM 1509 N N . ASP A 1 206 ? 10.885 16.023 -21.595 1.00 96.50 206 ASP A N 1
ATOM 1510 C CA . ASP A 1 206 ? 11.628 16.875 -20.663 1.00 96.50 206 ASP A CA 1
ATOM 1511 C C . ASP A 1 206 ? 12.463 16.016 -19.700 1.00 96.50 206 ASP A C 1
ATOM 1513 O O . ASP A 1 206 ? 11.974 15.460 -18.709 1.00 96.50 206 ASP A O 1
ATOM 1517 N N . ARG A 1 207 ? 13.768 15.938 -19.984 1.00 97.56 207 ARG A N 1
ATOM 1518 C CA . ARG A 1 207 ? 14.730 15.165 -19.187 1.00 97.56 207 ARG A CA 1
ATOM 1519 C C . ARG A 1 207 ? 14.756 15.592 -17.717 1.00 97.56 207 ARG A C 1
ATOM 1521 O O . ARG A 1 207 ? 14.872 14.743 -16.834 1.00 97.56 207 ARG A O 1
ATOM 1528 N N . ALA A 1 208 ? 14.667 16.895 -17.445 1.00 97.50 208 ALA A N 1
ATOM 1529 C CA . ALA A 1 208 ? 14.758 17.423 -16.089 1.00 97.50 208 ALA A CA 1
ATOM 1530 C C . ALA A 1 208 ? 13.500 17.081 -15.283 1.00 97.50 208 ALA A C 1
ATOM 1532 O O . ALA A 1 208 ? 13.606 16.695 -14.116 1.00 97.50 208 ALA A O 1
ATOM 1533 N N . ALA A 1 209 ? 12.326 17.158 -15.916 1.00 97.25 209 ALA A N 1
ATOM 1534 C CA . ALA A 1 209 ? 11.065 16.758 -15.302 1.00 97.25 209 ALA A CA 1
ATOM 1535 C C . ALA A 1 209 ? 11.047 15.257 -14.964 1.00 97.25 209 ALA A C 1
ATOM 1537 O O . ALA A 1 209 ? 10.720 14.888 -13.835 1.00 97.25 209 ALA A O 1
ATOM 1538 N N . ILE A 1 210 ? 11.481 14.397 -15.895 1.00 98.50 210 ILE A N 1
ATOM 1539 C CA . ILE A 1 210 ? 11.564 12.941 -15.680 1.00 98.50 210 ILE A CA 1
ATOM 1540 C C . ILE A 1 210 ? 12.526 12.614 -14.530 1.00 98.50 210 ILE A C 1
ATOM 1542 O O . ILE A 1 210 ? 12.166 11.883 -13.604 1.00 98.50 210 ILE A O 1
ATOM 1546 N N . ALA A 1 211 ? 13.732 13.190 -14.530 1.00 98.44 211 ALA A N 1
ATOM 1547 C CA . ALA A 1 211 ? 14.703 12.955 -13.465 1.00 98.44 211 ALA A CA 1
ATOM 1548 C C . ALA A 1 211 ? 14.188 13.435 -12.094 1.00 98.44 211 ALA A C 1
ATOM 1550 O O . ALA A 1 211 ? 14.374 12.755 -11.080 1.00 98.44 211 ALA A O 1
ATOM 1551 N N . ALA A 1 212 ? 13.503 14.584 -12.047 1.00 97.31 212 ALA A N 1
ATOM 1552 C CA . ALA A 1 212 ? 12.880 15.101 -10.831 1.00 97.31 212 ALA A CA 1
ATOM 1553 C C . ALA A 1 212 ? 11.743 14.199 -10.321 1.00 97.31 212 ALA A C 1
ATOM 1555 O O . ALA A 1 212 ? 11.644 13.976 -9.110 1.00 97.31 212 ALA A O 1
ATOM 1556 N N . ALA A 1 213 ? 10.922 13.642 -11.216 1.00 97.31 213 ALA A N 1
ATOM 1557 C CA . ALA A 1 213 ? 9.861 12.701 -10.863 1.00 97.31 213 ALA A CA 1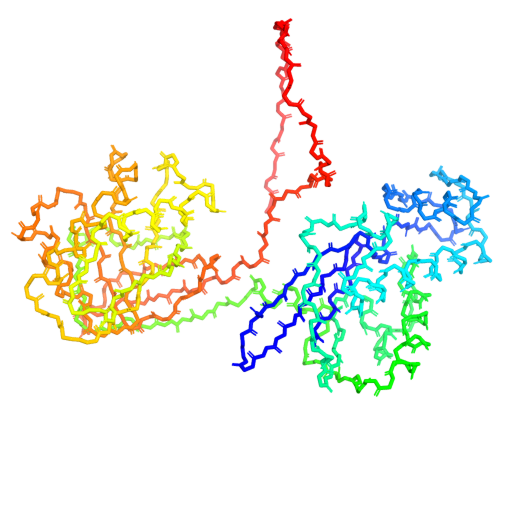
ATOM 1558 C C . ALA A 1 213 ? 10.436 11.409 -10.257 1.00 97.31 213 ALA A C 1
ATOM 1560 O O . ALA A 1 213 ? 9.980 10.972 -9.198 1.00 97.31 213 ALA A O 1
ATOM 1561 N N . ILE A 1 214 ? 11.508 10.860 -10.844 1.00 98.12 214 ILE A N 1
ATOM 1562 C CA . ILE A 1 214 ? 12.221 9.686 -10.307 1.00 98.12 214 ILE A CA 1
ATOM 1563 C C . ILE A 1 214 ? 12.790 9.982 -8.911 1.00 98.12 214 ILE A C 1
ATOM 1565 O O . ILE A 1 214 ? 12.537 9.232 -7.966 1.00 98.12 214 ILE A O 1
ATOM 1569 N N . LYS A 1 215 ? 13.498 11.109 -8.739 1.00 96.88 215 LYS A N 1
ATOM 1570 C CA . LYS A 1 215 ? 14.044 11.544 -7.436 1.00 96.88 215 LYS A CA 1
ATOM 1571 C C . LYS A 1 215 ? 12.942 11.729 -6.385 1.00 96.88 215 LYS A C 1
ATOM 1573 O O . LYS A 1 215 ? 13.141 11.417 -5.211 1.00 96.88 215 LYS A O 1
ATOM 1578 N N . THR A 1 216 ? 11.772 12.215 -6.797 1.00 92.81 216 THR A N 1
ATOM 1579 C CA . THR A 1 216 ? 10.603 12.378 -5.921 1.00 92.81 216 THR A CA 1
ATOM 1580 C C . THR A 1 216 ? 10.026 11.028 -5.493 1.00 92.81 216 THR A C 1
ATOM 1582 O O . THR A 1 216 ? 9.768 10.838 -4.305 1.00 92.81 216 THR A O 1
ATOM 1585 N N . ALA A 1 217 ? 9.890 10.070 -6.415 1.00 92.31 217 ALA A N 1
ATOM 1586 C CA . ALA A 1 217 ? 9.429 8.719 -6.093 1.00 92.31 217 ALA A CA 1
ATOM 1587 C C . ALA A 1 217 ? 10.400 7.985 -5.150 1.00 92.31 217 ALA A C 1
ATOM 1589 O O . ALA A 1 217 ? 9.966 7.362 -4.184 1.00 92.31 217 ALA A O 1
ATOM 1590 N N . LEU A 1 218 ? 11.716 8.138 -5.349 1.00 92.31 218 LEU A N 1
ATOM 1591 C CA . LEU A 1 218 ? 12.725 7.610 -4.422 1.00 92.31 218 LEU A CA 1
ATOM 1592 C C . LEU A 1 218 ? 12.562 8.174 -3.005 1.00 92.31 218 LEU A C 1
ATOM 1594 O O . LEU A 1 218 ? 12.577 7.416 -2.039 1.00 92.31 218 LEU A O 1
ATOM 1598 N N . ARG A 1 219 ? 12.374 9.493 -2.860 1.00 89.44 219 ARG A N 1
ATOM 1599 C CA . ARG A 1 219 ? 12.149 10.127 -1.547 1.00 89.44 219 ARG A CA 1
ATOM 1600 C C . ARG A 1 219 ? 10.865 9.648 -0.881 1.00 89.44 219 ARG A C 1
ATOM 1602 O O . ARG A 1 219 ? 10.863 9.435 0.325 1.00 89.44 219 ARG A O 1
ATOM 1609 N N . ARG A 1 220 ? 9.790 9.457 -1.652 1.00 84.56 220 ARG A N 1
ATOM 1610 C CA . ARG A 1 220 ? 8.496 8.979 -1.141 1.00 84.56 220 ARG A CA 1
ATOM 1611 C C . ARG A 1 220 ? 8.597 7.603 -0.476 1.00 84.56 220 ARG A C 1
ATOM 1613 O O . ARG A 1 220 ? 7.858 7.346 0.470 1.00 84.56 220 ARG A O 1
ATOM 1620 N N . LEU A 1 221 ? 9.519 6.757 -0.938 1.00 82.19 221 LEU A N 1
ATOM 1621 C CA . LEU A 1 221 ? 9.788 5.432 -0.369 1.00 82.19 221 LEU A CA 1
ATOM 1622 C C . LEU A 1 221 ? 10.994 5.389 0.581 1.00 82.19 221 LEU A C 1
ATOM 1624 O O . LEU A 1 221 ? 11.406 4.300 0.968 1.00 82.19 221 LEU A O 1
ATOM 1628 N N . ASP A 1 222 ? 11.564 6.542 0.939 1.00 86.00 222 ASP A N 1
ATOM 1629 C CA . ASP A 1 222 ? 12.782 6.634 1.754 1.00 86.00 222 ASP A CA 1
ATOM 1630 C C . ASP A 1 222 ? 13.988 5.875 1.146 1.00 86.00 222 ASP A C 1
ATOM 1632 O O . ASP A 1 222 ? 14.796 5.263 1.833 1.00 86.00 222 ASP A O 1
ATOM 1636 N N . LEU A 1 223 ? 14.106 5.900 -0.188 1.00 88.12 223 LEU A N 1
ATOM 1637 C CA . LEU A 1 223 ? 15.169 5.242 -0.972 1.00 88.12 223 LEU A CA 1
ATOM 1638 C C . LEU A 1 223 ? 16.174 6.234 -1.583 1.00 88.12 223 LEU A C 1
ATOM 1640 O O . LEU A 1 223 ? 17.008 5.865 -2.409 1.00 88.12 223 LEU A O 1
ATOM 1644 N N . HIS A 1 224 ? 16.072 7.510 -1.222 1.00 86.31 224 HIS A N 1
ATOM 1645 C CA . HIS A 1 224 ? 16.801 8.611 -1.852 1.00 86.31 224 HIS A CA 1
ATOM 1646 C C . HIS A 1 224 ? 18.314 8.613 -1.598 1.00 86.31 224 HIS A C 1
ATOM 1648 O O . HIS A 1 224 ? 19.048 9.176 -2.410 1.00 86.31 224 HIS A O 1
ATOM 1654 N N . ASP A 1 225 ? 18.775 7.948 -0.539 1.00 87.19 225 ASP A N 1
ATOM 1655 C CA . ASP A 1 225 ? 20.202 7.794 -0.238 1.00 87.19 225 ASP A CA 1
ATOM 1656 C C . ASP A 1 225 ? 20.887 6.734 -1.117 1.00 87.19 225 ASP A C 1
ATOM 1658 O O . ASP A 1 225 ? 22.111 6.695 -1.208 1.00 87.19 225 ASP A O 1
ATOM 1662 N N . GLY A 1 226 ? 20.115 5.896 -1.823 1.00 90.38 226 GLY A N 1
ATOM 1663 C CA . GLY A 1 226 ? 20.651 4.920 -2.775 1.00 90.38 226 GLY A CA 1
ATOM 1664 C C . GLY A 1 226 ? 21.339 3.706 -2.142 1.00 90.38 226 GLY A C 1
ATOM 1665 O O . GLY A 1 226 ? 22.051 2.989 -2.837 1.00 90.38 226 GLY A O 1
ATOM 1666 N N . GLU A 1 227 ? 21.113 3.429 -0.854 1.00 91.25 227 GLU A N 1
ATOM 1667 C CA . GLU A 1 227 ? 21.765 2.322 -0.131 1.00 91.25 227 GLU A CA 1
ATOM 1668 C C . GLU A 1 227 ? 21.412 0.924 -0.673 1.00 91.25 227 GLU A C 1
ATOM 1670 O O . GLU A 1 227 ? 22.141 -0.043 -0.446 1.00 91.25 227 GLU A O 1
ATOM 1675 N N . ARG A 1 228 ? 20.314 0.799 -1.426 1.00 92.69 228 ARG A N 1
ATOM 1676 C CA . ARG A 1 228 ? 19.856 -0.458 -2.031 1.00 92.69 228 ARG A CA 1
ATOM 1677 C C . ARG A 1 228 ? 19.401 -0.267 -3.475 1.00 92.69 228 ARG A C 1
ATOM 1679 O O . ARG A 1 228 ? 18.934 0.805 -3.852 1.00 92.69 228 ARG A O 1
ATOM 1686 N N . ALA A 1 229 ? 19.466 -1.346 -4.251 1.00 95.62 229 ALA A N 1
ATOM 1687 C CA . ALA A 1 229 ? 18.884 -1.405 -5.587 1.00 95.62 229 ALA A CA 1
ATOM 1688 C C . ALA A 1 229 ? 17.351 -1.243 -5.552 1.00 95.62 229 ALA A C 1
ATOM 1690 O O . ALA A 1 229 ? 16.690 -1.649 -4.590 1.00 95.62 229 ALA A O 1
ATOM 1691 N N . VAL A 1 230 ? 16.802 -0.687 -6.631 1.00 97.06 230 VAL A N 1
ATOM 1692 C CA . VAL A 1 230 ? 15.376 -0.382 -6.821 1.00 97.06 230 VAL A CA 1
ATOM 1693 C C . VAL A 1 230 ? 14.973 -0.734 -8.251 1.00 97.06 230 VAL A C 1
ATOM 1695 O O . VAL A 1 230 ? 15.788 -0.601 -9.164 1.00 97.06 230 VAL A O 1
ATOM 1698 N N . ALA A 1 231 ? 13.732 -1.173 -8.449 1.00 97.75 231 ALA A N 1
ATOM 1699 C CA . ALA A 1 231 ? 13.142 -1.334 -9.772 1.00 97.75 231 ALA A CA 1
ATOM 1700 C C . ALA A 1 231 ? 12.316 -0.091 -10.131 1.00 97.75 231 ALA A C 1
ATOM 1702 O O . ALA A 1 231 ? 11.408 0.289 -9.392 1.00 97.75 231 ALA A O 1
ATOM 1703 N N . LEU A 1 232 ? 12.629 0.542 -11.262 1.00 97.88 232 LEU A N 1
ATOM 1704 C CA . LEU A 1 232 ? 11.860 1.658 -11.807 1.00 97.88 232 LEU A CA 1
ATOM 1705 C C . LEU A 1 232 ? 10.826 1.128 -12.804 1.00 97.88 232 LEU A C 1
ATOM 1707 O O . LEU A 1 232 ? 11.184 0.646 -13.880 1.00 97.88 232 LEU A O 1
ATOM 1711 N N . CYS A 1 233 ? 9.551 1.233 -12.440 1.00 96.00 233 CYS A N 1
ATOM 1712 C CA . CYS A 1 233 ? 8.433 0.950 -13.328 1.00 96.00 233 CYS A CA 1
ATOM 1713 C C . CYS A 1 233 ? 8.127 2.172 -14.198 1.00 96.00 233 CYS A C 1
ATOM 1715 O O . CYS A 1 233 ? 8.125 3.302 -13.704 1.00 96.00 233 CYS A O 1
ATOM 1717 N N . TYR A 1 234 ? 7.862 1.951 -15.483 1.00 96.31 234 TYR A N 1
ATOM 1718 C CA . TYR A 1 234 ? 7.490 3.008 -16.418 1.00 96.31 234 TYR A CA 1
ATOM 1719 C C . TYR A 1 234 ? 6.522 2.495 -17.486 1.00 96.31 234 TYR A C 1
ATOM 1721 O O . TYR A 1 234 ? 6.553 1.331 -17.894 1.00 96.31 234 TYR A O 1
ATOM 1729 N N . ARG A 1 235 ? 5.679 3.399 -17.985 1.00 94.88 235 ARG A N 1
ATOM 1730 C CA . ARG A 1 235 ? 4.742 3.118 -19.069 1.00 94.88 235 ARG A CA 1
ATOM 1731 C C . ARG A 1 235 ? 5.132 3.915 -20.302 1.00 94.88 235 ARG A C 1
ATOM 1733 O O . ARG A 1 235 ? 4.914 5.118 -20.368 1.00 94.88 235 ARG A O 1
ATOM 1740 N N . TRP A 1 236 ? 5.711 3.233 -21.281 1.00 94.81 236 TRP A N 1
ATOM 1741 C CA . TRP A 1 236 ? 6.056 3.855 -22.554 1.00 94.81 236 TRP A CA 1
ATOM 1742 C C . TRP A 1 236 ? 4.820 4.017 -23.445 1.00 94.81 236 TRP A C 1
ATOM 1744 O O . TRP A 1 236 ? 4.017 3.090 -23.572 1.00 94.81 236 TRP A O 1
ATOM 1754 N N . ALA A 1 237 ? 4.695 5.168 -24.104 1.00 92.12 237 ALA A N 1
ATOM 1755 C CA . ALA A 1 237 ? 3.656 5.434 -25.090 1.00 92.12 237 ALA A CA 1
ATOM 1756 C C . ALA A 1 237 ? 4.232 6.147 -26.328 1.00 92.12 237 ALA A C 1
ATOM 1758 O O . ALA A 1 237 ? 5.292 6.776 -26.299 1.00 92.12 237 ALA A O 1
ATOM 1759 N N . GLY A 1 238 ? 3.547 6.018 -27.464 1.00 90.50 238 GLY A N 1
ATOM 1760 C CA . GLY A 1 238 ? 4.012 6.585 -28.733 1.00 90.50 238 GLY A CA 1
ATOM 1761 C C . GLY A 1 238 ? 5.260 5.895 -29.308 1.00 90.50 238 GLY A C 1
ATOM 1762 O O . GLY A 1 238 ? 5.636 4.789 -28.920 1.00 90.50 238 GLY A O 1
ATOM 1763 N N . SER A 1 239 ? 5.907 6.540 -30.281 1.00 91.75 239 SER A N 1
ATOM 1764 C CA . SER A 1 239 ? 7.023 5.956 -31.041 1.00 91.75 239 SER A CA 1
ATOM 1765 C C . SER A 1 239 ? 8.353 5.973 -30.282 1.00 91.75 239 SER A C 1
ATOM 1767 O O . SER A 1 239 ? 8.770 7.023 -29.800 1.00 91.75 239 SER A O 1
ATOM 1769 N N . ALA A 1 240 ? 9.088 4.864 -30.260 1.00 93.25 240 ALA A N 1
ATOM 1770 C CA . ALA A 1 240 ? 10.433 4.790 -29.682 1.00 93.25 240 ALA A CA 1
ATOM 1771 C C . ALA A 1 240 ? 11.520 5.321 -30.636 1.00 93.25 240 ALA A C 1
ATOM 1773 O O . ALA A 1 240 ? 12.342 4.571 -31.160 1.00 93.25 240 ALA A O 1
ATOM 1774 N N . THR A 1 241 ? 11.497 6.624 -30.920 1.00 95.94 241 THR A N 1
ATOM 1775 C CA . THR A 1 241 ? 12.551 7.261 -31.722 1.00 95.94 241 THR A CA 1
ATOM 1776 C C . THR A 1 241 ? 13.851 7.345 -30.926 1.00 95.94 241 THR A C 1
ATOM 1778 O O . THR A 1 241 ? 13.830 7.442 -29.700 1.00 95.94 241 THR A O 1
ATOM 1781 N N . PHE A 1 242 ? 14.988 7.372 -31.627 1.00 96.25 242 PHE A N 1
ATOM 1782 C CA . PHE A 1 242 ? 16.309 7.478 -30.998 1.00 96.25 242 PHE A CA 1
ATOM 1783 C C . PHE A 1 242 ? 16.396 8.644 -30.003 1.00 96.25 242 PHE A C 1
ATOM 1785 O O . PHE A 1 242 ? 16.866 8.463 -28.889 1.00 96.25 242 PHE A O 1
ATOM 1792 N N . ARG A 1 243 ? 15.888 9.827 -30.378 1.00 96.62 243 ARG A N 1
ATOM 1793 C CA . ARG A 1 243 ? 15.893 11.006 -29.501 1.00 96.62 243 ARG A CA 1
ATOM 1794 C C . ARG A 1 243 ? 15.100 10.768 -28.214 1.00 96.62 243 ARG A C 1
ATOM 1796 O O . ARG A 1 243 ? 15.609 11.078 -27.148 1.00 96.62 243 ARG A O 1
ATOM 1803 N N . ARG A 1 244 ? 13.894 10.193 -28.297 1.00 97.25 244 ARG A N 1
ATOM 1804 C CA . ARG A 1 244 ? 13.070 9.914 -27.106 1.00 97.25 244 ARG A CA 1
ATOM 1805 C C . ARG A 1 244 ? 13.727 8.868 -26.205 1.00 97.25 244 ARG A C 1
ATOM 1807 O O . ARG A 1 244 ? 13.726 9.033 -24.991 1.00 97.25 244 ARG A O 1
ATOM 1814 N N . LEU A 1 245 ? 14.308 7.817 -26.789 1.00 97.50 245 LEU A N 1
ATOM 1815 C CA . LEU A 1 245 ? 15.076 6.819 -26.036 1.00 97.50 245 LEU A CA 1
ATOM 1816 C C . LEU A 1 245 ? 16.270 7.468 -25.325 1.00 97.50 245 LEU A C 1
ATOM 1818 O O . LEU A 1 245 ? 16.449 7.255 -24.131 1.00 97.50 245 LEU A O 1
ATOM 1822 N N . ASP A 1 246 ? 17.021 8.323 -26.020 1.00 98.00 246 ASP A N 1
ATOM 1823 C CA . ASP A 1 246 ? 18.160 9.045 -25.449 1.00 98.00 246 ASP A CA 1
ATOM 1824 C C . ASP A 1 246 ? 17.752 9.990 -24.316 1.00 98.00 246 ASP A C 1
ATOM 1826 O O . ASP A 1 246 ? 18.344 9.965 -23.235 1.00 98.00 246 ASP A O 1
ATOM 1830 N N . ASP A 1 247 ? 16.697 10.779 -24.533 1.00 98.25 247 ASP A N 1
ATOM 1831 C CA . ASP A 1 247 ? 16.144 11.686 -23.531 1.00 98.25 247 ASP A CA 1
ATOM 1832 C C . ASP A 1 247 ? 15.728 10.920 -22.265 1.00 98.25 247 ASP A C 1
ATOM 1834 O O . ASP A 1 247 ? 16.111 11.300 -21.154 1.00 98.25 247 ASP A O 1
ATOM 1838 N N . PHE A 1 248 ? 15.008 9.805 -22.424 1.00 98.38 248 PHE A N 1
ATOM 1839 C CA . PHE A 1 248 ? 14.578 8.965 -21.310 1.00 98.38 248 PHE A CA 1
ATOM 1840 C C . PHE A 1 248 ? 15.759 8.314 -20.580 1.00 98.38 248 PHE A C 1
ATOM 1842 O O . PHE A 1 248 ? 15.859 8.428 -19.359 1.00 98.38 248 PHE A O 1
ATOM 1849 N N . CYS A 1 249 ? 16.682 7.672 -21.301 1.00 98.38 249 CYS A N 1
ATOM 1850 C CA . CYS A 1 249 ? 17.841 7.002 -20.713 1.00 98.38 249 CYS A CA 1
ATOM 1851 C C . CYS A 1 249 ? 18.722 7.972 -19.914 1.00 98.38 249 CYS A C 1
ATOM 1853 O O . CYS A 1 249 ? 19.124 7.657 -18.792 1.00 98.38 249 CYS A O 1
ATOM 1855 N N . LEU A 1 250 ? 18.978 9.173 -20.439 1.00 98.44 250 LEU A N 1
ATOM 1856 C CA . LEU A 1 250 ? 19.771 10.185 -19.738 1.00 98.44 250 LEU A CA 1
ATOM 1857 C C . LEU A 1 250 ? 19.044 10.741 -18.508 1.00 98.44 250 LEU A C 1
ATOM 1859 O O . LEU A 1 250 ? 19.675 10.956 -17.471 1.00 98.44 250 LEU A O 1
ATOM 1863 N N . ALA A 1 251 ? 17.723 10.915 -18.584 1.00 98.50 251 ALA A N 1
ATOM 1864 C CA . ALA A 1 251 ? 16.919 11.313 -17.433 1.00 98.50 251 ALA A CA 1
ATOM 1865 C C . ALA A 1 251 ? 16.878 10.233 -16.340 1.00 98.50 251 ALA A C 1
ATOM 1867 O O . ALA A 1 251 ? 16.940 10.558 -15.156 1.00 98.50 251 ALA A O 1
ATOM 1868 N N . VAL A 1 252 ? 16.829 8.951 -16.715 1.00 98.50 252 VAL A N 1
ATOM 1869 C CA . VAL A 1 252 ? 16.919 7.817 -15.783 1.00 98.50 252 VAL A CA 1
ATOM 1870 C C . VAL A 1 252 ? 18.277 7.785 -15.088 1.00 98.50 252 VAL A C 1
ATOM 1872 O O . VAL A 1 252 ? 18.326 7.607 -13.872 1.00 98.50 252 VAL A O 1
ATOM 1875 N N . ILE A 1 253 ? 19.372 7.992 -15.826 1.00 98.25 253 ILE A N 1
ATOM 1876 C CA . ILE A 1 253 ? 20.726 8.035 -15.255 1.00 98.25 253 ILE A CA 1
ATOM 1877 C C . ILE A 1 253 ? 20.846 9.161 -14.218 1.00 98.25 253 ILE A C 1
ATOM 1879 O O . ILE A 1 253 ? 21.363 8.919 -13.127 1.00 98.25 253 ILE A O 1
ATOM 1883 N N . ASP A 1 254 ? 20.336 10.364 -14.511 1.00 98.31 254 ASP A N 1
ATOM 1884 C CA . ASP A 1 254 ? 20.323 11.467 -13.537 1.00 98.31 254 ASP A CA 1
ATOM 1885 C C . ASP A 1 254 ? 19.370 11.187 -12.360 1.00 98.31 254 ASP A C 1
ATOM 1887 O O . ASP A 1 254 ? 19.720 11.377 -11.192 1.00 98.31 254 ASP A O 1
ATOM 1891 N N . GLY A 1 255 ? 18.164 10.695 -12.645 1.00 97.94 255 GLY A N 1
ATOM 1892 C CA . GLY A 1 255 ? 17.139 10.376 -11.652 1.00 97.94 255 GLY A CA 1
ATOM 1893 C C . GLY A 1 255 ? 17.592 9.328 -10.632 1.00 97.94 255 GLY A C 1
ATOM 1894 O O . GLY A 1 255 ? 17.337 9.478 -9.437 1.00 97.94 255 GLY A O 1
ATOM 1895 N N . LEU A 1 256 ? 18.310 8.302 -11.094 1.00 98.00 256 LEU A N 1
ATOM 1896 C CA . LEU A 1 256 ? 18.848 7.207 -10.282 1.00 98.00 256 LEU A CA 1
ATOM 1897 C C . LEU A 1 256 ? 20.298 7.439 -9.828 1.00 98.00 256 LEU A C 1
ATOM 1899 O O . LEU A 1 256 ? 20.915 6.513 -9.305 1.00 98.00 256 LEU A O 1
ATOM 1903 N N . GLY A 1 257 ? 20.848 8.648 -9.983 1.00 97.25 257 GLY A N 1
ATOM 1904 C CA . GLY A 1 257 ? 22.265 8.938 -9.728 1.00 97.25 257 GLY A CA 1
ATOM 1905 C C . GLY A 1 257 ? 22.777 8.514 -8.343 1.00 97.25 257 GLY A C 1
ATOM 1906 O O . GLY A 1 257 ? 23.901 8.036 -8.222 1.00 97.25 257 GLY A O 1
ATOM 1907 N N . ALA A 1 258 ? 21.952 8.623 -7.295 1.00 95.38 258 ALA A N 1
ATOM 1908 C CA . ALA A 1 258 ? 22.314 8.150 -5.955 1.00 95.38 258 ALA A CA 1
ATOM 1909 C C . ALA A 1 258 ? 22.445 6.616 -5.894 1.00 95.38 258 ALA A C 1
ATOM 1911 O O . ALA A 1 258 ? 23.390 6.097 -5.304 1.00 95.38 258 ALA A O 1
ATOM 1912 N N . VAL A 1 259 ? 21.533 5.891 -6.547 1.00 96.75 259 VAL A N 1
ATOM 1913 C CA . VAL A 1 259 ? 21.522 4.421 -6.611 1.00 96.75 259 VAL A CA 1
ATOM 1914 C C . VAL A 1 259 ? 22.715 3.920 -7.428 1.00 96.75 259 VAL A C 1
ATOM 1916 O O . VAL A 1 259 ? 23.478 3.069 -6.970 1.00 96.75 259 VAL A O 1
ATOM 1919 N N . THR A 1 260 ? 22.929 4.482 -8.619 1.00 96.69 260 THR A N 1
ATOM 1920 C CA . THR A 1 260 ? 24.039 4.085 -9.499 1.00 96.69 260 THR A CA 1
ATOM 1921 C C . THR A 1 260 ? 25.400 4.505 -8.948 1.00 96.69 260 THR A C 1
ATOM 1923 O O . THR A 1 260 ? 26.368 3.761 -9.112 1.00 96.69 260 THR A O 1
ATOM 1926 N N . GLY A 1 261 ? 25.478 5.629 -8.227 1.00 96.00 261 GLY A N 1
ATOM 1927 C CA . GLY A 1 261 ? 26.679 6.086 -7.521 1.00 96.00 261 GLY A CA 1
ATOM 1928 C C . GLY A 1 261 ? 27.150 5.134 -6.415 1.00 96.00 261 GLY A C 1
ATOM 1929 O O . GLY A 1 261 ? 28.348 5.050 -6.157 1.00 96.00 261 GLY A O 1
ATOM 1930 N N . HIS A 1 262 ? 26.238 4.352 -5.830 1.00 95.88 262 HIS A N 1
ATOM 1931 C CA . HIS A 1 262 ? 26.555 3.263 -4.896 1.00 95.88 262 HIS A CA 1
ATOM 1932 C C . HIS A 1 262 ? 26.898 1.935 -5.598 1.00 95.88 262 HIS A C 1
ATOM 1934 O O . HIS A 1 262 ? 27.093 0.913 -4.941 1.00 95.88 262 HIS A O 1
ATOM 1940 N N . GLY A 1 263 ? 26.990 1.927 -6.931 1.00 96.19 263 GLY A N 1
ATOM 1941 C CA . GLY A 1 263 ? 27.343 0.749 -7.724 1.00 96.19 263 GLY A CA 1
ATOM 1942 C C . GLY A 1 263 ? 26.190 -0.228 -7.967 1.00 96.19 263 GLY A C 1
ATOM 1943 O O . GLY A 1 263 ? 26.417 -1.291 -8.546 1.00 96.19 263 GLY A O 1
ATOM 1944 N N . HIS A 1 264 ? 24.958 0.110 -7.570 1.00 97.62 264 HIS A N 1
ATOM 1945 C CA . HIS A 1 264 ? 23.790 -0.741 -7.816 1.00 97.62 264 HIS A CA 1
ATOM 1946 C C . HIS A 1 264 ? 23.435 -0.806 -9.312 1.00 97.62 264 HIS A C 1
ATOM 1948 O O . HIS A 1 264 ? 23.739 0.130 -10.064 1.00 97.62 264 HIS A O 1
ATOM 1954 N N . PRO A 1 265 ? 22.795 -1.900 -9.769 1.00 97.81 265 PRO A N 1
ATOM 1955 C CA . PRO A 1 265 ? 22.291 -2.008 -11.135 1.00 97.81 265 PRO A CA 1
ATOM 1956 C C . PRO A 1 265 ? 21.164 -1.004 -11.417 1.00 97.81 265 PRO A C 1
ATOM 1958 O O . PRO A 1 265 ? 20.389 -0.656 -10.525 1.00 97.81 265 PRO A O 1
ATOM 1961 N N . VAL A 1 266 ? 21.020 -0.609 -12.684 1.00 98.50 266 VAL A N 1
ATOM 1962 C CA . VAL A 1 266 ? 19.810 0.055 -13.185 1.00 98.50 266 VAL A CA 1
ATOM 1963 C C . VAL A 1 266 ? 18.808 -1.019 -13.586 1.00 98.50 266 VAL A C 1
ATOM 1965 O O . VAL A 1 266 ? 19.044 -1.778 -14.528 1.00 98.50 266 VAL A O 1
ATOM 1968 N N . ILE A 1 267 ? 17.698 -1.089 -12.852 1.00 98.62 267 ILE A N 1
ATOM 1969 C CA . ILE A 1 267 ? 16.636 -2.070 -13.074 1.00 98.62 267 ILE A CA 1
ATOM 1970 C C . ILE A 1 267 ? 15.391 -1.331 -13.557 1.00 98.62 267 ILE A C 1
ATOM 1972 O O . ILE A 1 267 ? 14.808 -0.543 -12.812 1.00 98.62 267 ILE A O 1
ATOM 1976 N N . LEU A 1 268 ? 14.990 -1.585 -14.800 1.00 98.38 268 LEU A N 1
ATOM 1977 C CA . LEU A 1 268 ? 13.849 -0.954 -15.456 1.00 98.38 268 LEU A CA 1
ATOM 1978 C C . LEU A 1 268 ? 12.796 -2.000 -15.805 1.00 98.38 268 LEU A C 1
ATOM 1980 O O . LEU A 1 268 ? 13.123 -3.040 -16.375 1.00 98.38 268 LEU A O 1
ATOM 1984 N N . VAL A 1 269 ? 11.536 -1.700 -15.505 1.00 97.69 269 VAL A N 1
ATOM 1985 C CA . VAL A 1 269 ? 10.397 -2.577 -15.784 1.00 97.69 269 VAL A CA 1
ATOM 1986 C C . VAL A 1 269 ? 9.359 -1.803 -16.589 1.00 97.69 269 VAL A C 1
ATOM 1988 O O . VAL A 1 269 ? 8.710 -0.900 -16.068 1.00 97.69 269 VAL A O 1
ATOM 1991 N N . GLY A 1 270 ? 9.249 -2.120 -17.876 1.00 95.50 270 GLY A N 1
ATOM 1992 C CA . GLY A 1 270 ? 8.281 -1.508 -18.782 1.00 95.50 270 GLY A CA 1
ATOM 1993 C C . GLY A 1 270 ? 6.963 -2.281 -18.829 1.00 95.50 270 GLY A C 1
ATOM 1994 O O . GLY A 1 270 ? 6.956 -3.509 -18.880 1.00 95.50 270 GLY A O 1
ATOM 1995 N N . GLU A 1 271 ? 5.833 -1.578 -18.886 1.00 92.56 271 GLU A N 1
ATOM 1996 C CA . GLU A 1 271 ? 4.540 -2.235 -19.147 1.00 92.56 271 GLU A CA 1
ATOM 1997 C C . GLU A 1 271 ? 4.410 -2.714 -20.603 1.00 92.56 271 GLU A C 1
ATOM 1999 O O . GLU A 1 271 ? 3.811 -3.754 -20.877 1.00 92.56 271 GLU A O 1
ATOM 2004 N N . GLY A 1 272 ? 4.958 -1.940 -21.543 1.00 88.38 272 GLY A N 1
ATOM 2005 C CA . GLY A 1 272 ? 4.933 -2.222 -22.979 1.00 88.38 272 GLY A CA 1
ATOM 2006 C C . GLY A 1 272 ? 6.226 -2.864 -23.477 1.00 88.38 272 GLY A C 1
ATOM 2007 O O . GLY A 1 272 ? 7.260 -2.749 -22.829 1.00 88.38 272 GLY A O 1
ATOM 2008 N N . ASP A 1 273 ? 6.155 -3.495 -24.648 1.00 91.38 273 ASP A N 1
ATOM 2009 C CA . ASP A 1 273 ? 7.253 -4.178 -25.350 1.00 91.38 273 ASP A CA 1
ATOM 2010 C C . ASP A 1 273 ? 8.322 -3.181 -25.853 1.00 91.38 273 ASP A C 1
ATOM 2012 O O . ASP A 1 273 ? 8.281 -2.707 -26.991 1.00 91.38 273 ASP A O 1
ATOM 2016 N N . ILE A 1 274 ? 9.226 -2.770 -24.956 1.00 94.06 274 ILE A N 1
ATOM 2017 C CA . ILE A 1 274 ? 10.286 -1.788 -25.240 1.00 94.06 274 ILE A CA 1
ATOM 2018 C C . ILE A 1 274 ? 11.563 -1.985 -24.408 1.00 94.06 274 ILE A C 1
ATOM 2020 O O . ILE A 1 274 ? 12.568 -1.311 -24.652 1.00 94.06 274 ILE A O 1
ATOM 2024 N N . GLY A 1 275 ? 11.558 -2.892 -23.428 1.00 94.44 275 GLY A N 1
ATOM 2025 C CA . GLY A 1 275 ? 12.618 -3.009 -22.425 1.00 94.44 275 GLY A CA 1
ATOM 2026 C C . GLY A 1 275 ? 13.983 -3.268 -23.057 1.00 94.44 275 GLY A C 1
ATOM 2027 O O . GLY A 1 275 ? 14.983 -2.657 -22.690 1.00 94.44 275 GLY A O 1
ATOM 2028 N N . GLY A 1 276 ? 14.022 -4.092 -24.095 1.00 96.50 276 GLY A N 1
ATOM 2029 C CA . GLY A 1 276 ? 15.238 -4.428 -24.824 1.00 96.50 276 GLY A CA 1
ATOM 2030 C C . GLY A 1 276 ? 15.874 -3.218 -25.489 1.00 96.50 276 GLY A C 1
ATOM 2031 O O . GLY A 1 276 ? 17.078 -3.016 -25.358 1.00 96.50 276 GLY A O 1
ATOM 2032 N N . LEU A 1 277 ? 15.072 -2.373 -26.145 1.00 96.69 277 LEU A N 1
ATOM 2033 C CA . LEU A 1 277 ? 15.569 -1.154 -26.787 1.00 96.69 277 LEU A CA 1
ATOM 2034 C C . LEU A 1 277 ? 16.116 -0.167 -25.755 1.00 96.69 277 LEU A C 1
ATOM 2036 O O . LEU A 1 277 ? 17.205 0.367 -25.949 1.00 96.69 277 LEU A O 1
ATOM 2040 N N . VAL A 1 278 ? 15.409 0.026 -24.640 1.00 97.56 278 VAL A N 1
ATOM 2041 C CA . VAL A 1 278 ? 15.864 0.902 -23.550 1.00 97.56 278 VAL A CA 1
ATOM 2042 C C . VAL A 1 278 ? 17.163 0.380 -22.929 1.00 97.56 278 VAL A C 1
ATOM 2044 O O . VAL A 1 278 ? 18.106 1.145 -22.724 1.00 97.56 278 VAL A O 1
ATOM 2047 N N . GLY A 1 279 ? 17.247 -0.921 -22.646 1.00 97.44 279 GLY A N 1
ATOM 2048 C CA . GLY A 1 279 ? 18.440 -1.524 -22.055 1.00 97.44 279 GLY A CA 1
ATOM 2049 C C . GLY A 1 279 ? 19.655 -1.490 -22.984 1.00 97.44 279 GLY A C 1
ATOM 2050 O O . GLY A 1 279 ? 20.752 -1.149 -22.534 1.00 97.44 279 GLY A O 1
ATOM 2051 N N . ILE A 1 280 ? 19.459 -1.758 -24.282 1.00 97.75 280 ILE A N 1
ATOM 2052 C CA . ILE A 1 280 ? 20.505 -1.600 -25.302 1.00 97.75 280 ILE A CA 1
ATOM 2053 C C . ILE A 1 280 ? 20.958 -0.142 -25.361 1.00 97.75 280 ILE A C 1
ATOM 2055 O O . ILE A 1 280 ? 22.159 0.103 -25.350 1.00 97.75 280 ILE A O 1
ATOM 2059 N N . HIS A 1 281 ? 20.038 0.828 -25.364 1.00 98.38 281 HIS A N 1
ATOM 2060 C CA . HIS A 1 281 ? 20.391 2.252 -25.422 1.00 98.38 281 HIS A CA 1
ATOM 2061 C C . HIS A 1 281 ? 21.214 2.681 -24.199 1.00 98.38 281 HIS A C 1
ATOM 2063 O O . HIS A 1 281 ? 22.259 3.310 -24.351 1.00 98.38 281 HIS A O 1
ATOM 2069 N N . LEU A 1 282 ? 20.831 2.257 -22.988 1.00 98.00 282 LEU A N 1
ATOM 2070 C CA . LEU A 1 282 ? 21.618 2.509 -21.772 1.00 98.00 282 LEU A CA 1
ATOM 2071 C C . LEU A 1 282 ? 23.042 1.946 -21.865 1.00 98.00 282 LEU A C 1
ATOM 2073 O O . LEU A 1 282 ? 24.001 2.597 -21.436 1.00 98.00 282 LEU A O 1
ATOM 2077 N N . ARG A 1 283 ? 23.193 0.731 -22.403 1.00 97.00 283 ARG A N 1
ATOM 2078 C CA . ARG A 1 283 ? 24.491 0.053 -22.467 1.00 97.00 283 ARG A CA 1
ATOM 2079 C C . ARG A 1 283 ? 25.364 0.549 -23.614 1.00 97.00 283 ARG A C 1
ATOM 2081 O O . ARG A 1 283 ? 26.549 0.805 -23.406 1.00 97.00 283 ARG A O 1
ATOM 2088 N N . GLU A 1 284 ? 24.804 0.649 -24.810 1.00 96.38 284 GLU A N 1
ATOM 2089 C CA . GLU A 1 284 ? 25.548 0.895 -26.041 1.00 96.38 284 GLU A CA 1
ATOM 2090 C C . GLU A 1 284 ? 25.604 2.367 -26.432 1.00 96.38 284 GLU A C 1
ATOM 2092 O O . GLU A 1 284 ? 26.639 2.797 -26.931 1.00 96.38 284 GLU A O 1
ATOM 2097 N N . GLU A 1 285 ? 24.578 3.164 -26.154 1.00 96.75 285 GLU A N 1
ATOM 2098 C CA . GLU A 1 285 ? 24.586 4.588 -26.508 1.00 96.75 285 GLU A CA 1
ATOM 2099 C C . GLU A 1 285 ? 25.041 5.436 -25.319 1.00 96.75 285 GLU A C 1
ATOM 2101 O O . GLU A 1 285 ? 26.020 6.175 -25.411 1.00 96.75 285 GLU A O 1
ATOM 2106 N N . SER A 1 286 ? 24.413 5.260 -24.151 1.00 94.81 286 SER A N 1
ATOM 2107 C CA . SER A 1 286 ? 24.774 6.003 -22.933 1.00 94.81 286 SER A CA 1
ATOM 2108 C C . SER A 1 286 ? 26.039 5.476 -22.241 1.00 94.81 286 SER A C 1
ATOM 2110 O O . SER A 1 286 ? 26.532 6.109 -21.308 1.00 94.81 286 SER A O 1
ATOM 2112 N N . LYS A 1 287 ? 26.569 4.323 -22.682 1.00 95.50 287 LYS A N 1
ATOM 2113 C CA . LYS A 1 287 ? 27.776 3.665 -22.144 1.00 95.50 287 LYS A CA 1
ATOM 2114 C C . LYS A 1 287 ? 27.766 3.524 -20.617 1.00 95.50 287 LYS A C 1
ATOM 2116 O O . LYS A 1 287 ? 28.799 3.669 -19.960 1.00 95.50 287 LYS A O 1
ATOM 2121 N N . LEU A 1 288 ? 26.598 3.217 -20.047 1.00 96.06 288 LEU A N 1
ATOM 2122 C CA . LEU A 1 288 ? 26.447 3.051 -18.608 1.00 96.06 288 LEU A CA 1
ATOM 2123 C C . LEU A 1 288 ? 27.283 1.859 -18.110 1.00 96.06 288 LEU A C 1
ATOM 2125 O O . LEU A 1 288 ? 27.161 0.728 -18.594 1.00 96.06 288 LEU A O 1
ATOM 2129 N N . ALA A 1 289 ? 28.145 2.127 -17.127 1.00 96.12 289 ALA A N 1
ATOM 2130 C CA . ALA A 1 289 ? 29.058 1.132 -16.571 1.00 96.12 289 ALA A CA 1
ATOM 2131 C C . ALA A 1 289 ? 28.350 0.134 -15.640 1.00 96.12 289 ALA A C 1
ATOM 2133 O O . ALA A 1 289 ? 28.704 -1.048 -15.635 1.00 96.12 289 ALA A O 1
ATOM 2134 N N . ASN A 1 290 ? 27.360 0.606 -14.874 1.00 98.06 290 ASN A N 1
ATOM 2135 C CA . ASN A 1 290 ? 26.540 -0.219 -13.991 1.00 98.06 290 ASN A CA 1
ATOM 2136 C C . ASN A 1 290 ? 25.858 -1.348 -14.775 1.00 98.06 290 ASN A C 1
ATOM 2138 O O . ASN A 1 290 ? 25.567 -1.222 -15.965 1.00 98.06 290 ASN A O 1
ATOM 2142 N N . ALA A 1 291 ? 25.579 -2.449 -14.082 1.00 98.25 291 ALA A N 1
ATOM 2143 C CA . ALA A 1 291 ? 24.755 -3.511 -14.631 1.00 98.25 291 ALA A CA 1
ATOM 2144 C C . ALA A 1 291 ? 23.361 -2.974 -15.005 1.00 98.25 291 ALA A C 1
ATOM 2146 O O . ALA A 1 291 ? 22.806 -2.126 -14.303 1.00 98.25 291 ALA A O 1
ATOM 2147 N N . VAL A 1 292 ? 22.801 -3.470 -16.104 1.00 98.56 292 VAL A N 1
ATOM 2148 C CA . VAL A 1 292 ? 21.487 -3.082 -16.623 1.00 98.56 292 VAL A CA 1
ATOM 2149 C C . VAL A 1 292 ? 20.598 -4.315 -16.672 1.00 98.56 292 VAL A C 1
ATOM 2151 O O . VAL A 1 292 ? 20.963 -5.326 -17.269 1.00 98.56 292 VAL A O 1
ATOM 2154 N N . VAL A 1 293 ? 19.420 -4.212 -16.064 1.00 98.44 293 VAL A N 1
ATOM 2155 C CA . VAL A 1 293 ? 18.333 -5.189 -16.173 1.00 98.44 293 VAL A CA 1
ATOM 2156 C C . VAL A 1 293 ? 17.104 -4.427 -16.648 1.00 98.44 293 VAL A C 1
ATOM 2158 O O . VAL A 1 293 ? 16.450 -3.759 -15.857 1.00 98.44 293 VAL A O 1
ATOM 2161 N N . SER A 1 294 ? 16.803 -4.478 -17.942 1.00 98.25 294 SER A N 1
ATOM 2162 C CA . SER A 1 294 ? 15.620 -3.843 -18.517 1.00 98.25 294 SER A CA 1
ATOM 2163 C C . SER A 1 294 ? 14.683 -4.906 -19.062 1.00 98.25 294 SER A C 1
ATOM 2165 O O . SER A 1 294 ? 14.999 -5.590 -20.032 1.00 98.25 294 SER A O 1
ATOM 2167 N N . ILE A 1 295 ? 13.546 -5.067 -18.397 1.00 97.75 295 ILE A N 1
ATOM 2168 C CA . ILE A 1 295 ? 12.519 -6.044 -18.750 1.00 97.75 295 ILE A CA 1
ATOM 2169 C C . ILE A 1 295 ? 11.225 -5.327 -19.119 1.00 97.75 295 ILE A C 1
ATOM 2171 O O . ILE A 1 295 ? 11.035 -4.160 -18.773 1.00 97.75 295 ILE A O 1
ATOM 2175 N N . ASP A 1 296 ? 10.332 -6.025 -19.805 1.00 95.44 296 ASP A N 1
ATOM 2176 C CA . ASP A 1 296 ? 9.047 -5.493 -20.243 1.00 95.44 296 ASP A CA 1
ATOM 2177 C C . ASP A 1 296 ? 7.899 -6.497 -20.097 1.00 95.44 296 ASP A C 1
ATOM 2179 O O . ASP A 1 296 ? 8.100 -7.642 -19.683 1.00 95.44 296 ASP A O 1
ATOM 2183 N N . GLY A 1 297 ? 6.680 -6.047 -20.403 1.00 92.12 297 GLY A N 1
ATOM 2184 C CA . GLY A 1 297 ? 5.465 -6.856 -20.342 1.00 92.12 297 GLY A CA 1
ATOM 2185 C C . GLY A 1 297 ? 4.990 -7.136 -18.918 1.00 92.12 297 GLY A C 1
ATOM 2186 O O . GLY A 1 297 ? 4.190 -8.048 -18.718 1.00 92.12 297 GLY A O 1
ATOM 2187 N N . ILE A 1 298 ? 5.483 -6.378 -17.934 1.00 92.44 298 ILE A N 1
ATOM 2188 C CA . ILE A 1 298 ? 5.136 -6.547 -16.523 1.00 92.44 298 ILE A CA 1
ATOM 2189 C C . ILE A 1 298 ? 4.382 -5.315 -16.037 1.00 92.44 298 ILE A C 1
ATOM 2191 O O . ILE A 1 298 ? 4.854 -4.189 -16.180 1.00 92.44 298 ILE A O 1
ATOM 2195 N N . GLN A 1 299 ? 3.232 -5.538 -15.409 1.00 88.56 299 GLN A N 1
ATOM 2196 C CA . GLN A 1 299 ? 2.472 -4.482 -14.740 1.00 88.56 299 GLN A CA 1
ATOM 2197 C C . GLN A 1 299 ? 2.792 -4.488 -13.249 1.00 88.56 299 GLN A C 1
ATOM 2199 O O . GLN A 1 299 ? 2.511 -5.478 -12.568 1.00 88.56 299 GLN A O 1
ATOM 2204 N N . LEU A 1 300 ? 3.361 -3.386 -12.759 1.00 86.69 300 LEU A N 1
ATOM 2205 C CA . LEU A 1 300 ? 3.685 -3.171 -11.350 1.00 86.69 300 LEU A CA 1
ATOM 2206 C C . LEU A 1 300 ? 2.963 -1.940 -10.816 1.00 86.69 300 LEU A C 1
ATOM 2208 O O . LEU A 1 300 ? 2.655 -1.008 -11.557 1.00 86.69 300 LEU A O 1
ATOM 2212 N N . LYS A 1 301 ? 2.739 -1.922 -9.508 1.00 82.69 301 LYS A N 1
ATOM 2213 C CA . LYS A 1 301 ? 2.244 -0.762 -8.774 1.00 82.69 301 LYS A CA 1
ATOM 2214 C C . LYS A 1 301 ? 3.344 -0.212 -7.877 1.00 82.69 301 LYS A C 1
ATOM 2216 O O . LYS A 1 301 ? 4.281 -0.911 -7.490 1.00 82.69 301 LYS A O 1
ATOM 2221 N N . GLU A 1 302 ? 3.228 1.064 -7.526 1.00 79.81 302 GLU A N 1
ATOM 2222 C CA . GLU A 1 302 ? 4.068 1.615 -6.467 1.00 79.81 302 GLU A CA 1
ATOM 2223 C C . GLU A 1 302 ? 3.877 0.815 -5.166 1.00 79.81 302 GLU A C 1
ATOM 2225 O O . GLU A 1 302 ? 2.770 0.358 -4.883 1.00 79.81 302 GLU A O 1
ATOM 2230 N N . PHE A 1 303 ? 4.949 0.665 -4.378 1.00 78.19 303 PHE A N 1
ATOM 2231 C CA . PHE A 1 303 ? 5.024 -0.158 -3.157 1.00 78.19 303 PHE A CA 1
ATOM 2232 C C . PHE A 1 303 ? 5.052 -1.678 -3.377 1.00 78.19 303 PHE A C 1
ATOM 2234 O O . PHE A 1 303 ? 5.191 -2.425 -2.403 1.00 78.19 303 PHE A O 1
ATOM 2241 N N . ASP A 1 304 ? 4.995 -2.159 -4.619 1.00 87.62 304 ASP A N 1
ATOM 2242 C CA . ASP A 1 304 ? 5.312 -3.557 -4.890 1.00 87.62 304 ASP A CA 1
ATOM 2243 C C . ASP A 1 304 ? 6.780 -3.860 -4.552 1.00 87.62 304 ASP A C 1
ATOM 2245 O O . ASP A 1 304 ? 7.671 -3.007 -4.605 1.00 87.62 304 ASP A O 1
ATOM 2249 N N . PHE A 1 305 ? 7.036 -5.122 -4.229 1.00 91.62 305 PHE A N 1
ATOM 2250 C CA . PHE A 1 305 ? 8.370 -5.701 -4.226 1.00 91.62 305 PHE A CA 1
ATOM 2251 C C . PHE A 1 305 ? 8.430 -6.786 -5.286 1.00 91.62 305 PHE A C 1
ATOM 2253 O O . PHE A 1 305 ? 7.501 -7.579 -5.398 1.00 91.62 305 PHE A O 1
ATOM 2260 N N . ILE A 1 306 ? 9.524 -6.879 -6.032 1.00 94.62 306 ILE A N 1
ATOM 2261 C CA . ILE A 1 306 ? 9.672 -7.914 -7.058 1.00 94.62 306 ILE A CA 1
ATOM 2262 C C . ILE A 1 306 ? 10.880 -8.810 -6.811 1.00 94.62 306 ILE A C 1
ATOM 2264 O O . ILE A 1 306 ? 11.928 -8.370 -6.330 1.00 94.62 306 ILE A O 1
ATOM 2268 N N . ASP A 1 307 ? 10.729 -10.080 -7.178 1.00 95.06 307 ASP A N 1
ATOM 2269 C CA . ASP A 1 307 ? 11.850 -10.964 -7.482 1.00 95.06 307 ASP A CA 1
ATOM 2270 C C . ASP A 1 307 ? 11.903 -11.164 -8.996 1.00 95.06 307 ASP A C 1
ATOM 2272 O O . ASP A 1 307 ? 10.883 -11.471 -9.612 1.00 95.06 307 ASP A O 1
ATOM 2276 N N . ILE A 1 308 ? 13.090 -11.038 -9.581 1.00 97.06 308 ILE A N 1
ATOM 2277 C CA . ILE A 1 308 ? 13.344 -11.343 -10.988 1.00 97.06 308 ILE A CA 1
ATOM 2278 C C . ILE A 1 308 ? 14.171 -12.625 -11.021 1.00 97.06 308 ILE A C 1
ATOM 2280 O O . ILE A 1 308 ? 15.289 -12.671 -10.502 1.00 97.06 308 ILE A O 1
ATOM 2284 N N . GLY A 1 309 ? 13.605 -13.691 -11.580 1.00 95.81 309 GLY A N 1
ATOM 2285 C CA . GLY A 1 309 ? 14.273 -14.983 -11.675 1.00 95.81 309 GLY A CA 1
ATOM 2286 C C . GLY A 1 309 ? 15.416 -15.003 -12.690 1.00 95.81 309 GLY A C 1
ATOM 2287 O O . GLY A 1 309 ? 15.729 -14.008 -13.339 1.00 95.81 309 GLY A O 1
ATOM 2288 N N . ALA A 1 310 ? 16.045 -16.170 -12.828 1.00 94.69 310 ALA A N 1
ATOM 2289 C CA . ALA A 1 310 ? 17.011 -16.398 -13.896 1.00 94.69 310 ALA A CA 1
ATOM 2290 C C . ALA A 1 310 ? 16.313 -16.368 -15.265 1.00 94.69 310 ALA A C 1
ATOM 2292 O O . ALA A 1 310 ? 15.140 -16.737 -15.378 1.00 94.69 310 ALA A O 1
ATOM 2293 N N . MET A 1 311 ? 17.047 -15.949 -16.296 1.00 92.75 311 MET A N 1
ATOM 2294 C CA . MET A 1 311 ? 16.547 -15.974 -17.668 1.00 92.75 311 MET A CA 1
ATOM 2295 C C . MET A 1 311 ? 16.277 -17.414 -18.109 1.00 92.75 311 MET A C 1
ATOM 2297 O O . MET A 1 311 ? 17.087 -18.314 -17.885 1.00 92.75 311 MET A O 1
ATOM 2301 N N . LEU A 1 312 ? 15.124 -17.624 -18.736 1.00 90.19 312 LEU A N 1
ATOM 2302 C CA . LEU A 1 312 ? 14.739 -18.903 -19.309 1.00 90.19 312 LEU A CA 1
ATOM 2303 C C . LEU A 1 312 ? 15.407 -19.048 -20.679 1.00 90.19 312 LEU A C 1
ATOM 2305 O O . LEU A 1 312 ? 15.053 -18.338 -21.617 1.00 90.19 312 LEU A O 1
ATOM 2309 N N . GLU A 1 313 ? 16.344 -19.988 -20.813 1.00 84.31 313 GLU A N 1
ATOM 2310 C CA . GLU A 1 313 ? 17.129 -20.186 -22.046 1.00 84.31 313 GLU A CA 1
ATOM 2311 C C . GLU A 1 313 ? 16.265 -20.413 -23.299 1.00 84.31 313 GLU A C 1
ATOM 2313 O O . GLU A 1 313 ? 16.666 -20.069 -24.406 1.00 84.31 313 GLU A O 1
ATOM 2318 N N . THR A 1 314 ? 15.068 -20.983 -23.137 1.00 79.94 314 THR A N 1
ATOM 2319 C CA . THR A 1 314 ? 14.171 -21.317 -24.250 1.00 79.94 314 THR A CA 1
ATOM 2320 C C . THR A 1 314 ? 13.374 -20.132 -24.784 1.00 79.94 314 THR A C 1
ATOM 2322 O O . THR A 1 314 ? 13.018 -20.142 -25.960 1.00 79.94 314 THR A O 1
ATOM 2325 N N . SER A 1 315 ? 13.063 -19.138 -23.949 1.00 84.88 315 SER A N 1
ATOM 2326 C CA . SER A 1 315 ? 12.223 -17.994 -24.331 1.00 84.88 315 SER A CA 1
ATOM 2327 C C . SER A 1 315 ? 12.947 -16.650 -24.295 1.00 84.88 315 SER A C 1
ATOM 2329 O O . SER A 1 315 ? 12.425 -15.686 -24.844 1.00 84.88 315 SER A O 1
ATOM 2331 N N . GLY A 1 316 ? 14.104 -16.558 -23.633 1.00 86.56 316 GLY A N 1
ATOM 2332 C CA . GLY A 1 316 ? 14.786 -15.289 -23.362 1.00 86.56 316 GLY A CA 1
ATOM 2333 C C . GLY A 1 316 ? 14.081 -14.413 -22.318 1.00 86.56 316 GLY A C 1
ATOM 2334 O O . GLY A 1 316 ? 14.599 -13.359 -21.971 1.00 86.56 316 GLY A O 1
ATOM 2335 N N . ALA A 1 317 ? 12.931 -14.846 -21.791 1.00 92.38 317 ALA A N 1
ATOM 2336 C CA . ALA A 1 317 ? 12.157 -14.124 -20.786 1.00 92.38 317 ALA A CA 1
ATOM 2337 C C . ALA A 1 317 ? 12.612 -14.462 -19.358 1.00 92.38 317 ALA A C 1
ATOM 2339 O O . ALA A 1 317 ? 13.269 -15.478 -19.112 1.00 92.38 317 ALA A O 1
ATOM 2340 N N . VAL A 1 318 ? 12.202 -13.641 -18.392 1.00 95.25 318 VAL A N 1
ATOM 2341 C CA . VAL A 1 318 ? 12.420 -13.874 -16.959 1.00 95.25 318 VAL A CA 1
ATOM 2342 C C . VAL A 1 318 ? 11.083 -14.023 -16.227 1.00 95.25 318 VAL A C 1
ATOM 2344 O O . VAL A 1 318 ? 10.138 -13.277 -16.503 1.00 95.25 318 VAL A O 1
ATOM 2347 N N . PRO A 1 319 ? 10.961 -14.968 -15.278 1.00 94.69 319 PRO A N 1
ATOM 2348 C CA . PRO A 1 319 ? 9.814 -15.003 -14.386 1.00 94.69 319 PRO A CA 1
ATOM 2349 C C . PRO A 1 319 ? 9.945 -13.887 -13.345 1.00 94.69 319 PRO A C 1
ATOM 2351 O O . PRO A 1 319 ? 11.009 -13.710 -12.745 1.00 94.69 319 PRO A O 1
ATOM 2354 N N . VAL A 1 320 ? 8.856 -13.162 -13.105 1.00 95.31 320 VAL A N 1
ATOM 2355 C CA . VAL A 1 320 ? 8.791 -12.073 -12.128 1.00 95.31 320 VAL A CA 1
ATOM 2356 C C . VAL A 1 320 ? 7.738 -12.402 -11.082 1.00 95.31 320 VAL A C 1
ATOM 2358 O O . VAL A 1 320 ? 6.565 -12.593 -11.400 1.00 95.31 320 VAL A O 1
ATOM 2361 N N . VAL A 1 321 ? 8.158 -12.475 -9.821 1.00 92.88 321 VAL A N 1
ATOM 2362 C CA . VAL A 1 321 ? 7.245 -12.629 -8.685 1.00 92.88 321 VAL A CA 1
ATOM 2363 C C . VAL A 1 321 ? 6.979 -11.250 -8.112 1.00 92.88 321 VAL A C 1
ATOM 2365 O O . VAL A 1 321 ? 7.884 -10.633 -7.557 1.00 92.88 321 VAL A O 1
ATOM 2368 N N . ILE A 1 322 ? 5.740 -10.790 -8.221 1.00 90.06 322 ILE A N 1
ATOM 2369 C CA . ILE A 1 322 ? 5.279 -9.525 -7.656 1.00 90.06 322 ILE A CA 1
ATOM 2370 C C . ILE A 1 322 ? 4.738 -9.808 -6.267 1.00 90.06 322 ILE A C 1
ATOM 2372 O O . ILE A 1 322 ? 3.859 -10.648 -6.107 1.00 90.06 322 ILE A O 1
ATOM 2376 N N . LYS A 1 323 ? 5.283 -9.122 -5.273 1.00 85.50 323 LYS A N 1
ATOM 2377 C CA . LYS A 1 323 ? 4.910 -9.174 -3.865 1.00 85.50 323 LYS A CA 1
ATOM 2378 C C . LYS A 1 323 ? 4.288 -7.828 -3.530 1.00 85.50 323 LYS A C 1
ATOM 2380 O O . LYS A 1 323 ? 5.000 -6.868 -3.232 1.00 85.50 323 LYS A O 1
ATOM 2385 N N . SER A 1 324 ? 2.971 -7.743 -3.602 1.00 69.00 324 SER A N 1
ATOM 2386 C CA . SER A 1 324 ? 2.288 -6.506 -3.245 1.00 69.00 324 SER A CA 1
ATOM 2387 C C . SER A 1 324 ? 2.269 -6.375 -1.725 1.00 69.00 324 SER A C 1
ATOM 2389 O O . SER A 1 324 ? 1.596 -7.125 -1.021 1.00 69.00 324 SER A O 1
ATOM 2391 N N . LEU A 1 325 ? 3.075 -5.449 -1.205 1.00 57.28 325 LEU A N 1
ATOM 2392 C CA . LEU A 1 325 ? 3.184 -5.165 0.221 1.00 57.28 325 LEU A CA 1
ATOM 2393 C C . LEU A 1 325 ? 2.594 -3.786 0.494 1.00 57.28 325 LEU A C 1
ATOM 2395 O O . LEU A 1 325 ? 3.302 -2.788 0.580 1.00 57.28 325 LEU A O 1
ATOM 2399 N N . VAL A 1 326 ? 1.279 -3.714 0.683 1.00 44.41 326 VAL A N 1
ATOM 2400 C CA . VAL A 1 326 ? 0.664 -2.476 1.174 1.00 44.41 326 VAL A CA 1
ATOM 2401 C C . VAL A 1 326 ? 0.791 -2.421 2.697 1.00 44.41 326 VAL A C 1
ATOM 2403 O O . VAL A 1 326 ? -0.156 -2.790 3.375 1.00 44.41 326 VAL A O 1
ATOM 2406 N N . PHE A 1 327 ? 1.925 -1.945 3.238 1.00 34.75 327 PHE A N 1
ATOM 2407 C CA . PHE A 1 327 ? 2.004 -1.325 4.579 1.00 34.75 327 PHE A CA 1
ATOM 2408 C C . PHE A 1 327 ? 3.215 -0.387 4.731 1.00 34.75 327 PHE A C 1
ATOM 2410 O O . PHE A 1 327 ? 4.351 -0.843 4.612 1.00 34.75 327 PHE A O 1
ATOM 2417 N N . PRO A 1 328 ? 3.017 0.875 5.156 1.00 30.44 328 PRO A N 1
ATOM 2418 C CA . PRO A 1 328 ? 4.070 1.659 5.790 1.00 30.44 328 PRO A CA 1
ATOM 2419 C C . PRO A 1 328 ? 4.251 1.243 7.258 1.00 30.44 328 PRO A C 1
ATOM 2421 O O . PRO A 1 328 ? 3.314 1.278 8.063 1.00 30.44 328 PRO A O 1
ATOM 2424 N N . THR A 1 329 ? 5.480 0.895 7.626 1.00 32.12 329 THR A N 1
ATOM 2425 C CA . THR A 1 329 ? 5.955 0.758 9.006 1.00 32.12 329 THR A CA 1
ATOM 2426 C C . THR A 1 329 ? 6.321 2.126 9.575 1.00 32.12 329 THR A C 1
ATOM 2428 O O . THR A 1 329 ? 7.414 2.623 9.334 1.00 32.12 329 THR A O 1
ATOM 2431 N N . SER A 1 330 ? 5.428 2.732 10.359 1.00 33.53 330 SER A N 1
ATOM 2432 C CA . SER A 1 330 ? 5.797 3.758 11.344 1.00 33.53 330 SER A CA 1
ATOM 2433 C C . SER A 1 330 ? 4.675 3.949 12.366 1.00 33.53 330 SER A C 1
ATOM 2435 O O . SER A 1 330 ? 3.569 4.389 12.053 1.00 33.53 330 SER A O 1
ATOM 2437 N N . THR A 1 331 ? 4.954 3.596 13.619 1.00 36.03 331 THR A N 1
ATOM 2438 C CA . THR A 1 331 ? 4.134 3.888 14.803 1.00 36.03 331 THR A CA 1
ATOM 2439 C C . THR A 1 331 ? 4.395 5.306 15.317 1.00 36.03 331 THR A C 1
ATOM 2441 O O . THR A 1 331 ? 4.685 5.495 16.497 1.00 36.03 331 THR A O 1
ATOM 2444 N N . ALA A 1 332 ? 4.317 6.314 14.450 1.00 34.41 332 ALA A N 1
ATOM 2445 C CA . ALA A 1 332 ? 4.391 7.709 14.870 1.00 34.41 332 ALA A CA 1
ATOM 2446 C C . ALA A 1 332 ? 2.999 8.351 14.812 1.00 34.41 332 ALA A C 1
ATOM 2448 O O . ALA A 1 332 ? 2.342 8.359 13.773 1.00 34.41 332 ALA A O 1
ATOM 2449 N N . LEU A 1 333 ? 2.557 8.865 15.962 1.00 34.09 333 LEU A N 1
ATOM 2450 C CA . LEU A 1 333 ? 1.400 9.750 16.096 1.00 34.09 333 LEU A CA 1
ATOM 2451 C C . LEU A 1 333 ? 1.533 10.954 15.155 1.00 34.09 333 LEU A C 1
ATOM 2453 O O . LEU A 1 333 ? 2.644 11.440 14.924 1.00 34.09 333 LEU A O 1
ATOM 2457 N N . GLY A 1 334 ? 0.391 11.462 14.682 1.00 32.22 334 GLY A N 1
ATOM 2458 C CA . GLY A 1 334 ? 0.308 12.723 13.955 1.00 32.22 334 GLY A CA 1
ATOM 2459 C C . GLY A 1 334 ? 1.076 13.824 14.686 1.00 32.22 334 GLY A C 1
ATOM 2460 O O . GLY A 1 334 ? 0.725 14.215 15.799 1.00 32.22 334 GLY A O 1
ATOM 2461 N N . ARG A 1 335 ? 2.153 14.319 14.070 1.00 30.91 335 ARG A N 1
ATOM 2462 C CA . ARG A 1 335 ? 2.805 15.545 14.524 1.00 30.91 335 ARG A CA 1
ATOM 2463 C C . ARG A 1 335 ? 2.053 16.720 13.924 1.00 30.91 335 ARG A C 1
ATOM 2465 O O . ARG A 1 335 ? 2.034 16.898 12.711 1.00 30.91 335 ARG A O 1
ATOM 2472 N N . ALA A 1 336 ? 1.466 17.533 14.795 1.00 31.12 336 ALA A N 1
ATOM 2473 C CA . ALA A 1 336 ? 1.130 18.902 14.455 1.00 31.12 336 ALA A CA 1
ATOM 2474 C C . ALA A 1 336 ? 2.409 19.626 14.005 1.00 31.12 336 ALA A C 1
ATOM 2476 O O . ALA A 1 336 ? 3.461 19.481 14.633 1.00 31.12 336 ALA A O 1
ATOM 2477 N N . ASN A 1 337 ? 2.308 20.397 12.923 1.00 28.31 337 ASN A N 1
ATOM 2478 C CA . ASN A 1 337 ? 3.331 21.342 12.491 1.00 28.31 337 ASN A CA 1
ATOM 2479 C C . ASN A 1 337 ? 3.807 22.180 13.691 1.00 28.31 337 ASN A C 1
ATOM 2481 O O . ASN A 1 337 ? 3.052 23.002 14.208 1.00 28.31 337 ASN A O 1
ATOM 2485 N N . ALA A 1 338 ? 5.051 21.980 14.127 1.00 30.39 338 ALA A N 1
ATOM 2486 C CA . ALA A 1 338 ? 5.725 22.889 15.046 1.00 30.39 338 ALA A CA 1
ATOM 2487 C C . ALA A 1 338 ? 6.568 23.882 14.224 1.00 30.39 338 ALA A C 1
ATOM 2489 O O . ALA A 1 338 ? 7.254 23.449 13.292 1.00 30.39 338 ALA A O 1
ATOM 2490 N N . PRO A 1 339 ? 6.538 25.195 14.521 1.00 29.61 339 PRO A N 1
ATOM 2491 C CA . PRO A 1 339 ? 7.322 26.174 13.781 1.00 29.61 339 PRO A CA 1
ATOM 2492 C C . PRO A 1 339 ? 8.819 26.037 14.078 1.00 29.61 339 PRO A C 1
ATOM 2494 O O . PRO A 1 339 ? 9.228 25.751 15.203 1.00 29.61 339 PRO A O 1
ATOM 2497 N N . LEU A 1 340 ? 9.624 26.322 13.055 1.00 33.91 340 LEU A N 1
ATOM 2498 C CA . LEU A 1 340 ? 11.057 26.593 13.143 1.00 33.91 340 LEU A CA 1
ATOM 2499 C C . LEU A 1 340 ? 11.352 27.633 14.238 1.00 33.91 340 LEU A C 1
ATOM 2501 O O . LEU A 1 340 ? 10.939 28.784 14.098 1.00 33.91 340 LEU A O 1
ATOM 2505 N N . ASN A 1 341 ? 12.088 27.248 15.290 1.00 30.47 341 ASN A N 1
ATOM 2506 C CA . ASN A 1 341 ? 13.321 27.931 15.710 1.00 30.47 341 ASN A CA 1
ATOM 2507 C C . ASN A 1 341 ? 13.979 27.346 16.978 1.00 30.47 341 ASN A C 1
ATOM 2509 O O . ASN A 1 341 ? 13.335 27.133 17.999 1.00 30.47 341 ASN A O 1
ATOM 2513 N N . ALA A 1 342 ? 15.313 27.302 16.877 1.00 28.89 342 ALA A N 1
ATOM 2514 C CA . ALA A 1 342 ? 16.361 27.391 17.900 1.00 28.89 342 ALA A CA 1
ATOM 2515 C C . ALA A 1 342 ? 17.007 26.095 18.461 1.00 28.89 342 ALA A C 1
ATOM 2517 O O . ALA A 1 342 ? 16.307 25.128 18.755 1.00 28.89 342 ALA A O 1
ATOM 2518 N N . PRO A 1 343 ? 18.358 26.081 18.605 1.00 37.69 343 PRO A N 1
ATOM 2519 C CA . PRO A 1 343 ? 19.158 24.892 18.895 1.00 37.69 343 PRO A CA 1
ATOM 2520 C C . PRO A 1 343 ? 19.599 24.807 20.366 1.00 37.69 343 PRO A C 1
ATOM 2522 O O . PRO A 1 343 ? 19.762 25.831 21.027 1.00 37.69 343 PRO A O 1
ATOM 2525 N N . SER A 1 344 ? 19.927 23.602 20.834 1.00 31.59 344 SER A N 1
ATOM 2526 C CA . SER A 1 344 ? 20.955 23.410 21.867 1.00 31.59 344 SER A CA 1
ATOM 2527 C C . SER A 1 344 ? 21.395 21.949 21.961 1.00 31.59 344 SER A C 1
ATOM 2529 O O . SER A 1 344 ? 20.567 21.052 22.108 1.00 31.59 344 SER A O 1
ATOM 2531 N N . ASP A 1 345 ? 22.712 21.766 21.904 1.00 28.83 345 ASP A N 1
ATOM 2532 C CA . ASP A 1 345 ? 23.487 20.559 22.181 1.00 28.83 345 ASP A CA 1
ATOM 2533 C C . ASP A 1 345 ? 23.054 19.793 23.443 1.00 28.83 345 ASP A C 1
ATOM 2535 O O . ASP A 1 345 ? 22.728 20.391 24.467 1.00 28.83 345 ASP A O 1
ATOM 2539 N N . THR A 1 346 ? 23.190 18.463 23.439 1.00 30.41 346 THR A N 1
ATOM 2540 C CA . THR A 1 346 ? 24.296 17.759 24.128 1.00 30.41 346 THR A CA 1
ATOM 2541 C C . THR A 1 346 ? 24.130 16.234 24.090 1.00 30.41 346 THR A C 1
ATOM 2543 O O . THR A 1 346 ? 23.044 15.668 24.034 1.00 30.41 346 THR A O 1
ATOM 2546 N N . SER A 1 347 ? 25.292 15.595 24.084 1.00 26.42 347 SER A N 1
ATOM 2547 C CA . SER A 1 347 ? 25.629 14.176 24.076 1.00 26.42 347 SER A CA 1
ATOM 2548 C C . SER A 1 347 ? 25.062 13.340 25.235 1.00 26.42 347 SER A C 1
ATOM 2550 O O . SER A 1 347 ? 25.020 13.785 26.376 1.00 26.42 347 SER A O 1
ATOM 2552 N N . SER A 1 348 ? 24.772 12.055 24.979 1.00 28.20 348 SER A N 1
ATOM 2553 C CA . SER A 1 348 ? 25.499 10.904 25.568 1.00 28.20 348 SER A CA 1
ATOM 2554 C C . SER A 1 348 ? 24.757 9.559 25.411 1.00 28.20 348 SER A C 1
ATOM 2556 O O . SER A 1 348 ? 23.618 9.398 25.822 1.00 28.20 348 SER A O 1
ATOM 2558 N N . LEU A 1 349 ? 25.470 8.606 24.791 1.00 26.47 349 LEU A N 1
ATOM 2559 C CA . LEU A 1 349 ? 25.692 7.202 25.190 1.00 26.47 349 LEU A CA 1
ATOM 2560 C C . LEU A 1 349 ? 24.531 6.379 25.785 1.00 26.47 349 LEU A C 1
ATOM 2562 O O . LEU A 1 349 ? 24.053 6.660 26.877 1.00 26.47 349 LEU A O 1
ATOM 2566 N N . GLY A 1 350 ? 24.242 5.217 25.182 1.00 25.27 350 GLY A N 1
ATOM 2567 C CA . GLY A 1 350 ? 23.424 4.198 25.852 1.00 25.27 350 GLY A CA 1
ATOM 2568 C C . GLY A 1 350 ? 23.103 2.953 25.034 1.00 25.27 350 GLY A C 1
ATOM 2569 O O . GLY A 1 350 ? 21.995 2.784 24.554 1.00 25.27 350 GLY A O 1
ATOM 2570 N N . ASN A 1 351 ? 24.100 2.093 24.894 1.00 25.44 351 ASN A N 1
ATOM 2571 C CA . ASN A 1 351 ? 24.100 0.752 24.313 1.00 25.44 351 ASN A CA 1
ATOM 2572 C C . ASN A 1 351 ? 22.996 -0.201 24.868 1.00 25.44 351 ASN A C 1
ATOM 2574 O O . ASN A 1 351 ? 22.654 -0.095 26.043 1.00 25.44 351 ASN A O 1
ATOM 2578 N N . ILE A 1 352 ? 22.585 -1.201 24.059 1.00 26.02 352 ILE A N 1
ATOM 2579 C CA . ILE A 1 352 ? 22.313 -2.636 24.384 1.00 26.02 352 ILE A CA 1
ATOM 2580 C C . ILE A 1 352 ? 21.042 -3.223 23.711 1.00 26.02 352 ILE A C 1
ATOM 2582 O O . ILE A 1 352 ? 19.919 -3.034 24.159 1.00 26.02 352 ILE A O 1
ATOM 2586 N N . GLY A 1 353 ? 21.301 -4.001 22.648 1.00 22.39 353 GLY A N 1
ATOM 2587 C CA . GLY A 1 353 ? 20.807 -5.350 22.301 1.00 22.39 353 GLY A CA 1
ATOM 2588 C C . GLY A 1 353 ? 19.384 -5.839 22.615 1.00 22.39 353 GLY A C 1
ATOM 2589 O O . GLY A 1 353 ? 18.988 -5.892 23.769 1.00 22.39 353 GLY A O 1
ATOM 2590 N N . ALA A 1 354 ? 18.737 -6.463 21.617 1.00 25.22 354 ALA A N 1
ATOM 2591 C CA . ALA A 1 354 ? 18.480 -7.917 21.610 1.00 25.22 354 ALA A CA 1
ATOM 2592 C C . ALA A 1 354 ? 17.787 -8.413 20.319 1.00 25.22 354 ALA A C 1
ATOM 2594 O O . ALA A 1 354 ? 16.976 -7.732 19.704 1.00 25.22 354 ALA A O 1
ATOM 2595 N N . LYS A 1 355 ? 18.156 -9.646 19.959 1.00 20.70 355 LYS A N 1
ATOM 2596 C CA . LYS A 1 355 ? 17.694 -10.533 18.879 1.00 20.70 355 LYS A CA 1
ATOM 2597 C C . LYS A 1 355 ? 16.239 -11.012 19.036 1.00 20.70 355 LYS A C 1
ATOM 2599 O O . LYS A 1 355 ? 15.834 -11.270 20.164 1.00 20.70 355 LYS A O 1
ATOM 2604 N N . ALA A 1 356 ? 15.585 -11.327 17.909 1.00 22.62 356 ALA A N 1
ATOM 2605 C CA . ALA A 1 356 ? 14.954 -12.623 17.536 1.00 22.62 356 ALA A CA 1
ATOM 2606 C C . ALA A 1 356 ? 14.015 -12.369 16.329 1.00 22.62 356 ALA A C 1
ATOM 2608 O O . ALA A 1 356 ? 13.210 -11.451 16.390 1.00 22.62 356 ALA A O 1
ATOM 2609 N N . VAL A 1 357 ? 14.195 -12.966 15.141 1.00 22.05 357 VAL A N 1
ATOM 2610 C CA . VAL A 1 357 ? 13.906 -14.369 14.759 1.00 22.05 357 VAL A CA 1
ATOM 2611 C C . VAL A 1 357 ? 12.467 -14.768 15.109 1.00 22.05 357 VAL A C 1
ATOM 2613 O O . VAL A 1 357 ? 12.233 -15.198 16.234 1.00 22.05 357 VAL A O 1
ATOM 2616 N N . VAL A 1 358 ? 11.521 -14.581 14.179 1.00 29.09 358 VAL A N 1
ATOM 2617 C CA . VAL A 1 358 ? 10.903 -15.593 13.284 1.00 29.09 358 VAL A CA 1
ATOM 2618 C C . VAL A 1 358 ? 10.352 -14.855 12.067 1.00 29.09 358 VAL A C 1
ATOM 2620 O O . VAL A 1 358 ? 9.774 -13.766 12.277 1.00 29.09 358 VAL A O 1
#

Secondary structure (DSSP, 8-state):
-EEEE-SS-EEEEEEETTEEEEEEEES--TTSEEE-TTSBEEEE-HHHHHHHHHTT----TT-B--HHHHHHHHHHHHHHHHHHHH-SS--HHHHTTBSSSPP---S--S-EEEESTTHHHHTTS--S--SBSHHHHHHHHHHHHHHHTPPEEPPS-STTHHHHHHT-EEEEE--SS-EEESGGG--EEEEEEE-----TTSSS--HHHHHHHHHHHHHHTT-TT--S--EEEE---S---HHHHHHHHHHHHHHTHHHHHTT--EEEEESSS-HHHHHHIIIIIS---S-EEEEES----TTEEEEE----TTTS--EEEEEE-------------PPP------------------